Protein AF-A0A4Z1KUV9-F1 (afdb_monomer_lite)

pLDDT: mean 79.81, std 26.38, range [27.91, 98.88]

Secondary structure (DSSP, 8-state):
-EE--STTTS--GGG-HHHHHHHHHH-----B--PPPSSSGGGSTTHHHHHHHHHHHHHHHTT--GGG-EEEEEHHHHHHHHHHHHHHHHTT----SEEEEES----TT--SSS-STT-TTHHHHHHHSS--HHHHHHHHHHHHTT-GGGTTTTT-GGG--PPTT--STTPPEEEEEEETT-TTHHHHHHHHHHHHHTT--EEEEEETT--TTGGGTS---STTSHHHHHHHHHHTT-----------TTGGGT-----THHHHTTSS--GGGTHHHHHHHHHHHHHHHHHHHHHHHTTT-HHHHHHHHHHHHHHHHHHTT---

Structure (mmCIF, N/CA/C/O backbone):
data_AF-A0A4Z1KUV9-F1
#
_entry.id   AF-A0A4Z1KUV9-F1
#
loop_
_atom_site.group_PDB
_atom_site.id
_atom_site.type_symbol
_atom_site.label_atom_id
_atom_site.label_alt_id
_atom_site.label_comp_id
_atom_site.label_asym_id
_atom_site.label_entity_id
_atom_site.label_seq_id
_atom_site.pdbx_PDB_ins_code
_atom_site.Cartn_x
_atom_site.Cartn_y
_atom_site.Cartn_z
_atom_site.occupancy
_atom_site.B_iso_or_equiv
_atom_site.auth_seq_id
_atom_site.auth_comp_id
_atom_site.auth_asym_id
_atom_site.auth_atom_id
_atom_site.pdbx_PDB_model_num
ATOM 1 N N . MET A 1 1 ? -7.853 6.998 6.575 1.00 97.25 1 MET A N 1
ATOM 2 C CA . MET A 1 1 ? -6.397 7.291 6.598 1.00 97.25 1 MET A CA 1
ATOM 3 C C . MET A 1 1 ? -5.839 7.171 5.197 1.00 97.25 1 MET A C 1
ATOM 5 O O . MET A 1 1 ? -6.315 6.312 4.471 1.00 97.25 1 MET A O 1
ATOM 9 N N . TYR A 1 2 ? -4.847 7.980 4.829 1.00 98.62 2 TYR A N 1
ATOM 10 C CA . TYR A 1 2 ? -4.243 7.943 3.495 1.00 98.62 2 TYR A CA 1
ATOM 11 C C . TYR A 1 2 ? -2.707 7.918 3.540 1.00 98.62 2 TYR A C 1
ATOM 13 O O . TYR A 1 2 ? -2.099 8.729 4.244 1.00 98.62 2 TYR A O 1
ATOM 21 N N . PHE A 1 3 ? -2.101 7.011 2.771 1.00 98.69 3 PHE A N 1
ATOM 22 C CA . PHE A 1 3 ? -0.658 6.842 2.597 1.00 98.69 3 PHE A CA 1
ATOM 23 C C . PHE A 1 3 ? -0.272 7.121 1.145 1.00 98.69 3 PHE A C 1
ATOM 25 O O . PHE A 1 3 ? -0.607 6.346 0.259 1.00 98.69 3 PHE A O 1
ATOM 32 N N . VAL A 1 4 ? 0.451 8.218 0.929 1.00 98.44 4 VAL A N 1
ATOM 33 C CA . VAL A 1 4 ? 0.884 8.648 -0.407 1.00 98.44 4 VAL A CA 1
ATOM 34 C C . VAL A 1 4 ? 1.912 7.700 -1.034 1.00 98.44 4 VAL A C 1
ATOM 36 O O . VAL A 1 4 ? 2.774 7.165 -0.325 1.00 98.44 4 VAL A O 1
ATOM 39 N N . GLY A 1 5 ? 1.854 7.563 -2.357 1.00 97.75 5 GLY A N 1
ATOM 40 C CA . GLY A 1 5 ? 2.840 6.903 -3.201 1.00 97.75 5 GLY A CA 1
ATOM 41 C C . GLY A 1 5 ? 4.167 7.651 -3.326 1.00 97.75 5 GLY A C 1
ATOM 42 O O . GLY A 1 5 ? 4.513 8.517 -2.519 1.00 97.75 5 GLY A O 1
ATOM 43 N N . GLY A 1 6 ? 4.952 7.275 -4.341 1.00 96.12 6 GLY A N 1
ATOM 44 C CA . GLY A 1 6 ? 6.331 7.745 -4.529 1.00 96.12 6 GLY A CA 1
ATOM 45 C C . GLY A 1 6 ? 7.393 6.759 -4.032 1.00 96.12 6 GLY A C 1
ATOM 46 O O . GLY A 1 6 ? 8.390 7.172 -3.438 1.00 96.12 6 GLY A O 1
ATOM 47 N N . GLY A 1 7 ? 7.156 5.452 -4.211 1.00 95.75 7 GLY A N 1
ATOM 48 C CA . GLY A 1 7 ? 8.144 4.394 -3.951 1.00 95.75 7 GLY A CA 1
ATOM 49 C C . GLY A 1 7 ? 8.684 4.351 -2.518 1.00 95.75 7 GLY A C 1
ATOM 50 O O . GLY A 1 7 ? 9.818 3.944 -2.305 1.00 95.75 7 GLY A O 1
ATOM 51 N N . MET A 1 8 ? 7.921 4.846 -1.535 1.00 97.75 8 MET A N 1
ATOM 52 C CA . MET A 1 8 ? 8.338 5.021 -0.133 1.00 97.75 8 MET A CA 1
ATOM 53 C C . MET A 1 8 ? 9.508 6.007 0.087 1.00 97.75 8 MET A C 1
ATOM 55 O O . MET A 1 8 ? 9.853 6.288 1.238 1.00 97.75 8 MET A O 1
ATOM 59 N N . VAL A 1 9 ? 10.081 6.582 -0.975 1.00 97.31 9 VAL A N 1
ATOM 60 C CA . VAL A 1 9 ? 11.247 7.485 -0.948 1.00 97.31 9 VAL A CA 1
ATOM 61 C C . VAL A 1 9 ? 10.865 8.962 -1.067 1.00 97.31 9 VAL A C 1
ATOM 63 O O . VAL A 1 9 ? 11.612 9.826 -0.613 1.00 97.31 9 VAL A O 1
ATOM 66 N N . GLN A 1 10 ? 9.686 9.267 -1.611 1.00 96.31 10 GLN A N 1
ATOM 67 C CA . GLN A 1 10 ? 9.197 10.635 -1.800 1.00 96.31 10 GLN A CA 1
ATOM 68 C C . GLN A 1 10 ? 7.681 10.741 -1.573 1.00 96.31 10 GLN A C 1
ATOM 70 O O . GLN A 1 10 ? 7.054 9.802 -1.089 1.00 96.31 10 GLN A O 1
ATOM 75 N N . GLY A 1 11 ? 7.109 11.906 -1.889 1.00 95.75 11 GLY A N 1
ATOM 76 C CA . GLY A 1 11 ? 5.671 12.169 -1.816 1.00 95.75 11 GLY A CA 1
ATOM 77 C C . GLY A 1 11 ? 5.217 12.779 -0.489 1.00 95.75 11 GLY A C 1
ATOM 78 O O . GLY A 1 11 ? 5.820 12.577 0.568 1.00 95.75 11 GLY A O 1
ATOM 79 N N . HIS A 1 12 ? 4.123 13.536 -0.540 1.00 96.75 12 HIS A N 1
ATOM 80 C CA . HIS A 1 12 ? 3.458 14.098 0.631 1.00 96.75 12 HIS A CA 1
ATOM 81 C C . HIS A 1 12 ? 1.936 13.945 0.475 1.00 96.75 12 HIS A C 1
ATOM 83 O O . HIS A 1 12 ? 1.419 14.192 -0.611 1.00 96.75 12 HIS A O 1
ATOM 89 N N . PRO A 1 13 ? 1.170 13.580 1.521 1.00 95.31 13 PRO A N 1
ATOM 90 C CA . PRO A 1 13 ? -0.273 13.354 1.379 1.00 95.31 13 PRO A CA 1
ATOM 91 C C . PRO A 1 13 ? -1.040 14.571 0.840 1.00 95.31 13 PRO A C 1
ATOM 93 O O . PRO A 1 13 ? -2.026 14.405 0.136 1.00 95.31 13 PRO A O 1
ATOM 96 N N . LEU A 1 14 ? -0.567 15.790 1.124 1.00 94.38 14 LEU A N 1
ATOM 97 C CA . LEU A 1 14 ? -1.179 17.024 0.607 1.00 94.38 14 LEU A CA 1
ATOM 98 C C . LEU A 1 14 ? -0.918 17.285 -0.883 1.00 94.38 14 LEU A C 1
ATOM 100 O O . LEU A 1 14 ? -1.625 18.101 -1.466 1.00 94.38 14 LEU A O 1
ATOM 104 N N . THR A 1 15 ? 0.086 16.642 -1.488 1.00 92.81 15 THR A N 1
ATOM 105 C CA . THR A 1 15 ? 0.434 16.849 -2.904 1.00 92.81 15 THR A CA 1
ATOM 106 C C . THR A 1 15 ? -0.244 15.846 -3.834 1.00 92.81 15 THR A C 1
ATOM 108 O O . THR A 1 15 ? -0.156 16.006 -5.044 1.00 92.81 15 THR A O 1
ATOM 111 N N . SER A 1 16 ? -0.902 14.816 -3.296 1.00 93.81 16 SER A N 1
ATOM 112 C CA . SER A 1 16 ? -1.670 13.860 -4.097 1.00 93.81 16 SER A CA 1
ATOM 113 C C . SER A 1 16 ? -3.085 14.373 -4.343 1.00 93.81 16 SER A C 1
ATOM 115 O O . SER A 1 16 ? -3.742 14.839 -3.414 1.00 93.81 16 SER A O 1
ATOM 117 N N . ALA A 1 17 ? -3.574 14.249 -5.578 1.00 93.69 17 ALA A N 1
ATOM 118 C CA . ALA A 1 17 ? -4.938 14.625 -5.947 1.00 93.69 17 ALA A CA 1
ATOM 119 C C . ALA A 1 17 ? -5.997 13.617 -5.458 1.00 93.69 17 ALA A C 1
ATOM 121 O O . ALA A 1 17 ? -7.138 14.007 -5.211 1.00 93.69 17 ALA A O 1
ATOM 122 N N . ILE A 1 18 ? -5.623 12.344 -5.273 1.00 95.06 18 ILE A N 1
ATOM 123 C CA . ILE A 1 18 ? -6.529 11.257 -4.862 1.00 95.06 18 ILE A CA 1
ATOM 124 C C . ILE A 1 18 ? -7.333 11.616 -3.603 1.00 95.06 18 ILE A C 1
ATOM 126 O O . ILE A 1 18 ? -8.564 11.616 -3.680 1.00 95.06 18 ILE A O 1
ATOM 130 N N . PRO A 1 19 ? -6.712 11.961 -2.453 1.00 94.56 19 PRO A N 1
ATOM 131 C CA . PRO A 1 19 ? -7.472 12.260 -1.245 1.00 94.56 19 PRO A CA 1
ATOM 132 C C . PRO A 1 19 ? -8.418 13.451 -1.444 1.00 94.56 19 PRO A C 1
ATOM 134 O O . PRO A 1 19 ? -9.558 13.404 -0.994 1.00 94.56 19 PRO A O 1
ATOM 137 N N . TRP A 1 20 ? -7.998 14.490 -2.168 1.00 93.94 20 TRP A N 1
ATOM 138 C CA . TRP A 1 20 ? -8.847 15.654 -2.436 1.00 93.94 20 TRP A CA 1
ATOM 139 C C . TRP A 1 20 ? -10.092 15.314 -3.258 1.00 93.94 20 TRP A C 1
ATOM 141 O O . TRP A 1 20 ? -11.155 15.878 -3.010 1.00 93.94 20 TRP A O 1
ATOM 151 N N . ARG A 1 21 ? -9.996 14.373 -4.199 1.00 93.38 21 ARG A N 1
ATOM 152 C CA . ARG A 1 21 ? -11.163 13.911 -4.962 1.00 93.38 21 ARG A CA 1
ATOM 153 C C . ARG A 1 21 ? -12.069 13.008 -4.133 1.00 93.38 21 ARG A C 1
ATOM 155 O O . ARG A 1 21 ? -13.282 13.203 -4.128 1.00 93.38 21 ARG A O 1
ATOM 162 N N . VAL A 1 22 ? -11.486 12.079 -3.376 1.00 93.06 22 VAL A N 1
ATOM 163 C CA . VAL A 1 22 ? -12.247 11.164 -2.513 1.00 93.06 22 VAL A CA 1
ATOM 164 C C . VAL A 1 22 ? -13.033 11.934 -1.448 1.00 93.06 22 VAL A C 1
ATOM 166 O O . VAL A 1 22 ? -14.213 11.654 -1.247 1.00 93.06 22 VAL A O 1
ATOM 169 N N . ILE A 1 23 ? -12.440 12.940 -0.789 1.00 93.12 23 ILE A N 1
ATOM 170 C CA . ILE A 1 23 ? -13.152 13.725 0.239 1.00 93.12 23 ILE A CA 1
ATOM 171 C C . ILE A 1 23 ? -14.322 14.527 -0.345 1.00 93.12 23 ILE A C 1
ATOM 173 O O . ILE A 1 23 ? -15.350 14.647 0.314 1.00 93.12 23 ILE A O 1
ATOM 177 N N . GLN A 1 24 ? -14.209 15.027 -1.581 1.00 90.44 24 GLN A N 1
ATOM 178 C CA . GLN A 1 24 ? -15.294 15.756 -2.249 1.00 90.44 24 GLN A CA 1
ATOM 179 C C . GLN A 1 24 ? -16.505 14.869 -2.556 1.00 90.44 24 GLN A C 1
ATOM 181 O O . GLN A 1 24 ? -17.634 15.352 -2.505 1.00 90.44 24 GLN A O 1
ATOM 186 N N . LYS A 1 25 ? -16.284 13.587 -2.869 1.00 87.56 25 LYS A N 1
ATOM 187 C CA . LYS A 1 25 ? -17.365 12.635 -3.160 1.00 87.56 25 LYS A CA 1
ATOM 188 C C . LYS A 1 25 ? -17.958 12.015 -1.899 1.00 87.56 25 LYS A C 1
ATOM 190 O O . LYS A 1 25 ? -19.171 11.895 -1.777 1.00 87.56 25 LYS A O 1
ATOM 195 N N . THR A 1 26 ? -17.102 11.644 -0.950 1.00 88.19 26 THR A N 1
ATOM 196 C CA . THR A 1 26 ? -17.509 10.875 0.235 1.00 88.19 26 THR A CA 1
ATOM 197 C C . THR A 1 26 ? -17.930 11.743 1.419 1.00 88.19 26 THR A C 1
ATOM 199 O O . THR A 1 26 ? -18.642 11.263 2.295 1.00 88.19 26 THR A O 1
ATOM 202 N N . ASN A 1 27 ? -17.473 13.001 1.491 1.00 88.44 27 ASN A N 1
ATOM 203 C CA . ASN A 1 27 ? -17.519 13.842 2.696 1.00 88.44 27 ASN A CA 1
ATOM 204 C C . ASN A 1 27 ? -16.869 13.200 3.944 1.00 88.44 27 ASN A C 1
ATOM 206 O O . ASN A 1 27 ? -17.085 13.664 5.066 1.00 88.44 27 ASN A O 1
ATOM 210 N N . ILE A 1 28 ? -16.050 12.155 3.773 1.00 89.75 28 ILE A N 1
ATOM 211 C CA . ILE A 1 28 ? -15.331 11.496 4.866 1.00 89.75 28 ILE A CA 1
ATOM 212 C C . ILE A 1 28 ? -14.013 12.246 5.115 1.00 89.75 28 ILE A C 1
ATOM 214 O O . ILE A 1 28 ? -13.217 12.406 4.185 1.00 89.75 28 ILE A O 1
ATOM 218 N N . PRO A 1 29 ? -13.717 12.681 6.356 1.00 93.88 29 PRO A N 1
ATOM 219 C CA . PRO A 1 29 ? -12.449 13.331 6.669 1.00 93.88 29 PRO A CA 1
ATOM 220 C C . PRO A 1 29 ? -11.243 12.438 6.360 1.00 93.88 29 PRO A C 1
ATOM 222 O O . PRO A 1 29 ? -11.177 11.278 6.772 1.00 93.88 29 PRO A O 1
ATOM 225 N N . ILE A 1 30 ? -10.232 13.000 5.694 1.00 95.44 30 ILE A N 1
ATOM 226 C CA . ILE A 1 30 ? -9.008 12.267 5.363 1.00 95.44 30 ILE A CA 1
ATOM 227 C C . ILE A 1 30 ? -7.880 12.641 6.315 1.00 95.44 30 ILE A C 1
ATOM 229 O O . ILE A 1 30 ? -7.356 13.753 6.306 1.00 95.44 30 ILE A O 1
ATOM 233 N N . PHE A 1 31 ? -7.440 11.652 7.090 1.00 97.88 31 PHE A N 1
ATOM 234 C CA . PHE A 1 31 ? -6.188 11.718 7.834 1.00 97.88 31 PHE A CA 1
ATOM 235 C C . PHE A 1 31 ? -5.015 11.281 6.944 1.00 97.88 31 PHE A C 1
ATOM 237 O O . PHE A 1 31 ? -4.776 10.082 6.768 1.00 97.88 31 PHE A O 1
ATOM 244 N N . GLY A 1 32 ? -4.317 12.251 6.348 1.00 97.88 32 GLY A N 1
ATOM 245 C CA . GLY A 1 32 ? -3.128 12.019 5.525 1.00 97.88 32 GLY A CA 1
ATOM 246 C C . GLY A 1 32 ? -1.879 11.784 6.375 1.00 97.88 32 GLY A C 1
ATOM 247 O O . GLY A 1 32 ? -1.454 12.666 7.120 1.00 97.88 32 GLY A O 1
ATOM 248 N N . VAL A 1 33 ? -1.262 10.610 6.246 1.00 98.12 33 VAL A N 1
ATOM 249 C CA . VAL A 1 33 ? -0.100 10.216 7.051 1.00 98.12 33 VAL A CA 1
ATOM 250 C C . VAL A 1 33 ? 1.187 10.622 6.337 1.00 98.12 33 VAL A C 1
ATOM 252 O O . VAL A 1 33 ? 1.596 10.004 5.353 1.00 98.12 33 VAL A O 1
ATOM 255 N N . ASN A 1 34 ? 1.867 11.652 6.844 1.00 97.56 34 ASN A N 1
ATOM 256 C CA . ASN A 1 34 ? 3.200 12.019 6.366 1.00 97.56 34 ASN A CA 1
ATOM 257 C C . ASN A 1 34 ? 4.277 11.120 7.005 1.00 97.56 34 ASN A C 1
ATOM 259 O O . ASN A 1 34 ? 4.998 11.533 7.912 1.00 97.56 34 ASN A O 1
ATOM 263 N N . PHE A 1 35 ? 4.335 9.862 6.564 1.00 98.31 35 PHE A N 1
ATOM 264 C CA . PHE A 1 35 ? 5.292 8.866 7.057 1.00 98.31 35 PHE A CA 1
ATOM 265 C C . PHE A 1 35 ? 6.737 9.178 6.629 1.00 98.31 35 PHE A C 1
ATOM 267 O O . PHE A 1 35 ? 6.971 9.769 5.566 1.00 98.31 35 PHE A O 1
ATOM 274 N N . ARG A 1 36 ? 7.710 8.720 7.426 1.00 98.44 36 ARG A N 1
ATOM 275 C CA . ARG A 1 36 ? 9.152 8.831 7.158 1.00 98.44 36 ARG A CA 1
ATOM 276 C C . ARG A 1 36 ? 9.535 8.086 5.880 1.00 98.44 36 ARG A C 1
ATOM 278 O O . ARG A 1 36 ? 9.315 6.882 5.772 1.00 98.44 36 ARG A O 1
ATOM 285 N N . LYS A 1 37 ? 10.153 8.801 4.939 1.00 98.12 37 LYS A N 1
ATOM 286 C CA . LYS A 1 37 ? 10.623 8.240 3.666 1.00 98.12 37 LYS A CA 1
ATOM 287 C C . LYS A 1 37 ? 11.930 7.470 3.828 1.00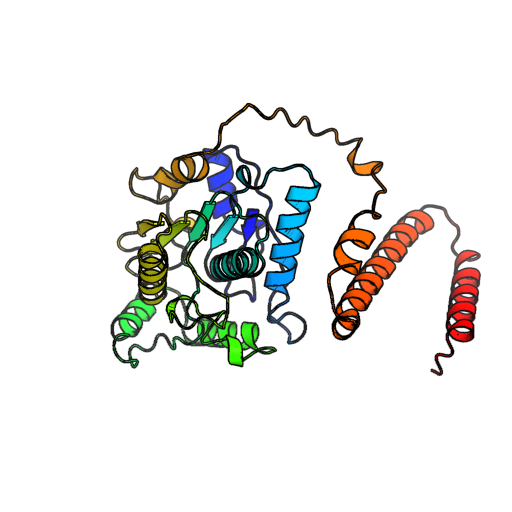 98.12 37 LYS A C 1
ATOM 289 O O . LYS A 1 37 ? 12.810 7.901 4.578 1.00 98.12 37 LYS A O 1
ATOM 294 N N . CYS A 1 38 ? 12.094 6.373 3.096 1.00 96.94 38 CYS A N 1
ATOM 295 C CA . CYS A 1 38 ? 13.256 5.484 3.186 1.00 96.94 38 CYS A CA 1
ATOM 296 C C . CYS A 1 38 ? 14.489 5.989 2.419 1.00 96.94 38 CYS A C 1
ATOM 298 O O . CYS A 1 38 ? 15.105 5.253 1.663 1.00 96.94 38 CYS A O 1
ATOM 300 N N . VAL A 1 39 ? 14.865 7.253 2.617 1.00 96.06 39 VAL A N 1
ATOM 301 C CA . VAL A 1 39 ? 16.034 7.881 1.966 1.00 96.06 39 VAL A CA 1
ATOM 302 C C . VAL A 1 39 ? 17.339 7.727 2.758 1.00 96.06 39 VAL A C 1
ATOM 304 O O . VAL A 1 39 ? 18.396 8.162 2.316 1.00 96.06 39 VAL A O 1
ATOM 307 N N . THR A 1 40 ? 17.277 7.131 3.952 1.00 95.62 40 THR A N 1
ATOM 308 C CA . THR A 1 40 ? 18.447 6.796 4.773 1.00 95.62 40 THR A CA 1
ATOM 309 C C . THR A 1 40 ? 18.244 5.441 5.434 1.00 95.62 40 THR A C 1
ATOM 311 O O . THR A 1 40 ? 17.109 5.070 5.736 1.00 95.62 40 THR A O 1
ATOM 314 N N . THR A 1 41 ? 19.332 4.782 5.826 1.00 93.00 41 THR A N 1
ATOM 315 C CA . THR A 1 41 ? 19.293 3.553 6.630 1.00 93.00 41 THR A CA 1
ATOM 316 C C . THR A 1 41 ? 18.441 3.718 7.901 1.00 93.00 41 THR A C 1
ATOM 318 O O . THR A 1 41 ? 17.700 2.825 8.290 1.00 93.00 41 THR A O 1
ATOM 321 N N . LYS A 1 42 ? 18.433 4.897 8.547 1.00 95.00 42 LYS A N 1
ATOM 322 C CA . LYS A 1 42 ? 17.611 5.149 9.757 1.00 95.00 42 LYS A CA 1
ATOM 323 C C . LYS A 1 42 ? 16.105 5.215 9.483 1.00 95.00 42 LYS A C 1
ATOM 325 O O . LYS A 1 42 ? 15.317 5.099 10.421 1.00 95.00 42 LYS A O 1
ATOM 330 N N . THR A 1 43 ? 15.717 5.470 8.238 1.00 97.31 43 THR A N 1
ATOM 331 C CA . THR A 1 43 ? 14.325 5.658 7.816 1.00 97.31 43 THR A CA 1
ATOM 332 C C . THR A 1 43 ? 13.850 4.597 6.824 1.00 97.31 43 THR A C 1
ATOM 334 O O . THR A 1 43 ? 12.698 4.645 6.399 1.00 97.31 43 THR A O 1
ATOM 337 N N . ALA A 1 44 ? 14.693 3.616 6.495 1.00 97.81 44 ALA A N 1
ATOM 338 C CA . ALA A 1 44 ? 14.286 2.370 5.858 1.00 97.81 44 ALA A CA 1
ATOM 339 C C . ALA A 1 44 ? 13.319 1.571 6.756 1.00 97.81 44 ALA A C 1
ATOM 341 O O . ALA A 1 44 ? 13.036 1.943 7.904 1.00 97.81 44 ALA A O 1
ATOM 342 N N . PHE A 1 45 ? 12.783 0.462 6.242 1.00 97.88 45 PHE A N 1
ATOM 343 C CA . PHE A 1 45 ? 11.912 -0.431 7.002 1.00 97.88 45 PHE A CA 1
ATOM 344 C C . PHE A 1 45 ? 12.544 -0.760 8.374 1.00 97.88 45 PHE A C 1
ATOM 346 O O . PHE A 1 45 ? 13.743 -1.051 8.443 1.00 97.88 45 PHE A O 1
ATOM 353 N N . PRO A 1 46 ? 11.791 -0.690 9.490 1.00 97.88 46 PRO A N 1
ATOM 354 C CA . PRO A 1 46 ? 10.331 -0.592 9.593 1.00 97.88 46 PRO A CA 1
ATOM 355 C C . PRO A 1 46 ? 9.773 0.827 9.824 1.00 97.88 46 PRO A C 1
ATOM 357 O O . PRO A 1 46 ? 8.653 0.947 10.313 1.00 97.88 46 PRO A O 1
ATOM 360 N N . ALA A 1 47 ? 10.503 1.909 9.523 1.00 98.56 47 ALA A N 1
ATOM 361 C CA . ALA A 1 47 ? 10.085 3.266 9.912 1.00 98.56 47 ALA A CA 1
ATOM 362 C C . ALA A 1 47 ? 8.676 3.653 9.413 1.00 98.56 47 ALA A C 1
ATOM 364 O O . ALA A 1 47 ? 7.847 4.096 10.205 1.00 98.56 47 ALA A O 1
ATOM 365 N N . ALA A 1 48 ? 8.376 3.416 8.133 1.00 98.25 48 ALA A N 1
ATOM 366 C CA . ALA A 1 48 ? 7.057 3.710 7.572 1.00 98.25 48 ALA A CA 1
ATOM 367 C C . ALA A 1 48 ? 5.933 2.862 8.203 1.00 98.25 48 ALA A C 1
ATOM 369 O O . ALA A 1 48 ? 4.852 3.381 8.464 1.00 98.25 48 ALA A O 1
ATOM 370 N N . LEU A 1 49 ? 6.197 1.584 8.513 1.00 98.62 49 LEU A N 1
ATOM 371 C CA . LEU A 1 49 ? 5.242 0.712 9.211 1.00 98.62 49 LEU A CA 1
ATOM 372 C C . LEU A 1 49 ? 4.974 1.204 10.642 1.00 98.62 49 LEU A C 1
ATOM 374 O O . LEU A 1 49 ? 3.832 1.213 11.089 1.00 98.62 49 LEU A O 1
ATOM 378 N N . GLN A 1 50 ? 6.011 1.649 11.356 1.00 98.69 50 GLN A N 1
ATOM 379 C CA . GLN A 1 50 ? 5.860 2.239 12.690 1.00 98.69 50 GLN A CA 1
ATOM 380 C C . GLN A 1 50 ? 4.999 3.503 12.658 1.00 98.69 50 GLN A C 1
ATOM 382 O O . GLN A 1 50 ? 4.149 3.688 13.530 1.00 98.69 50 GLN A O 1
ATOM 387 N N . ASP A 1 51 ? 5.204 4.362 11.659 1.00 98.81 51 ASP A N 1
ATOM 388 C CA . ASP A 1 51 ? 4.408 5.579 11.489 1.00 98.81 51 ASP A CA 1
ATOM 389 C C . ASP A 1 51 ? 2.954 5.235 11.143 1.00 98.81 51 ASP A C 1
ATOM 391 O O . ASP A 1 51 ? 2.037 5.845 11.686 1.00 98.81 51 ASP A O 1
ATOM 395 N N . ALA A 1 52 ? 2.739 4.214 10.308 1.00 98.81 52 ALA A N 1
ATOM 396 C CA . ALA A 1 52 ? 1.414 3.717 9.956 1.00 98.81 52 ALA A CA 1
ATOM 397 C C . ALA A 1 52 ? 0.650 3.168 11.172 1.00 98.81 52 ALA A C 1
ATOM 399 O O . ALA A 1 52 ? -0.506 3.533 11.390 1.00 98.81 52 ALA A O 1
ATOM 400 N N . LEU A 1 53 ? 1.314 2.360 12.005 1.00 98.50 53 LEU A N 1
ATOM 401 C CA . LEU A 1 53 ? 0.759 1.864 13.267 1.00 98.50 53 LEU A CA 1
ATOM 402 C C . LEU A 1 53 ? 0.427 3.012 14.220 1.00 98.50 53 LEU A C 1
ATOM 404 O O . LEU A 1 53 ? -0.681 3.077 14.743 1.00 98.50 53 LEU A O 1
ATOM 408 N N . SER A 1 54 ? 1.362 3.945 14.407 1.00 98.56 54 SER A N 1
ATOM 409 C CA . SER A 1 54 ? 1.169 5.100 15.294 1.00 98.56 54 SER A CA 1
ATOM 410 C C . SER A 1 54 ? -0.020 5.951 14.846 1.00 98.56 54 SER A C 1
ATOM 412 O O . SER A 1 54 ? -0.825 6.376 15.667 1.00 98.56 54 SER A O 1
ATOM 414 N N . ALA A 1 55 ? -0.159 6.161 13.537 1.00 98.56 55 ALA A N 1
ATOM 415 C CA . ALA A 1 55 ? -1.259 6.898 12.935 1.00 98.56 55 ALA A CA 1
ATOM 416 C C . ALA A 1 55 ? -2.617 6.200 13.127 1.00 98.56 55 ALA A C 1
ATOM 418 O O . ALA A 1 55 ? -3.606 6.868 13.423 1.00 98.56 55 ALA A O 1
ATOM 419 N N . PH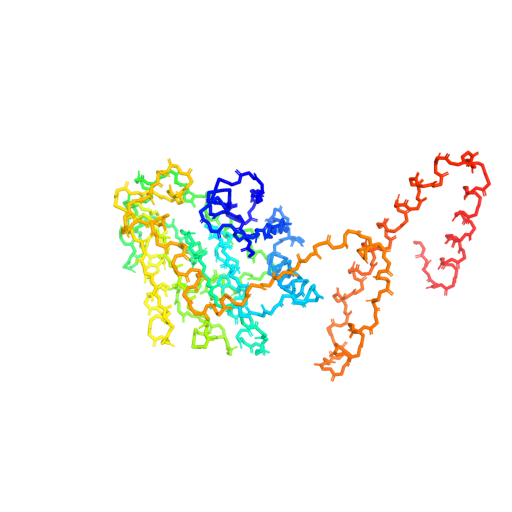E A 1 56 ? -2.669 4.873 12.989 1.00 98.44 56 PHE A N 1
ATOM 420 C CA . PHE A 1 56 ? -3.896 4.103 13.195 1.00 98.44 56 PHE A CA 1
ATOM 421 C C . PHE A 1 56 ? -4.336 4.139 14.661 1.00 98.44 56 PHE A C 1
ATOM 423 O O . PHE A 1 56 ? -5.474 4.497 14.957 1.00 98.44 56 PHE A O 1
ATOM 430 N N . TYR A 1 57 ? -3.412 3.880 15.587 1.00 97.56 57 TYR A N 1
ATOM 431 C CA . TYR A 1 57 ? -3.694 3.959 17.020 1.00 97.56 57 TYR A CA 1
ATOM 432 C C . TYR A 1 57 ? -4.064 5.368 17.479 1.00 97.56 57 TYR A C 1
ATOM 434 O O . TYR A 1 57 ? -4.951 5.505 18.314 1.00 97.56 57 TYR A O 1
ATOM 442 N N . PHE A 1 58 ? -3.464 6.410 16.902 1.00 98.00 58 PHE A N 1
ATOM 443 C CA . PHE A 1 58 ? -3.865 7.787 17.177 1.00 98.00 58 PHE A CA 1
ATOM 444 C C . PHE A 1 58 ? -5.350 8.030 16.860 1.00 98.00 58 PHE A C 1
ATOM 446 O O . PHE A 1 58 ? -6.040 8.679 17.642 1.00 98.00 58 PHE A O 1
ATOM 453 N N . LEU A 1 59 ? -5.879 7.483 15.758 1.00 97.44 59 LEU A N 1
ATOM 454 C CA . LEU A 1 59 ? -7.313 7.592 15.466 1.00 97.44 59 LEU A CA 1
ATOM 455 C C . LEU A 1 59 ? -8.171 6.822 16.478 1.00 97.44 59 LEU A C 1
ATOM 457 O O . LEU A 1 59 ? -9.199 7.339 16.912 1.00 97.44 59 LEU A O 1
ATOM 461 N N . LEU A 1 60 ? -7.737 5.634 16.904 1.00 96.25 60 LEU A N 1
ATOM 462 C CA . LEU A 1 60 ? -8.435 4.887 17.955 1.00 96.25 60 LEU A CA 1
ATOM 463 C C . LEU A 1 60 ? -8.461 5.670 19.281 1.00 96.25 60 LEU A C 1
ATOM 465 O O . LEU A 1 60 ? -9.505 5.773 19.919 1.00 96.25 60 LEU A O 1
ATOM 469 N N . GLU A 1 61 ? -7.340 6.285 19.668 1.00 96.00 61 GLU A N 1
ATOM 470 C CA . GLU A 1 61 ? -7.240 7.141 20.861 1.00 96.00 61 GLU A CA 1
ATOM 471 C C . GLU A 1 61 ? -8.101 8.406 20.754 1.00 96.00 61 GLU A C 1
ATOM 473 O O . GLU A 1 61 ? -8.648 8.870 21.754 1.00 96.00 61 GLU A O 1
ATOM 478 N N . MET A 1 62 ? -8.280 8.934 19.542 1.00 96.12 62 MET A N 1
ATOM 479 C CA . MET A 1 62 ? -9.198 10.041 19.265 1.00 96.12 62 MET A CA 1
ATOM 480 C C . MET A 1 62 ? -10.684 9.645 19.338 1.00 96.12 62 MET A C 1
ATOM 482 O O . MET A 1 62 ? -11.549 10.507 19.180 1.00 96.12 62 MET A O 1
ATOM 486 N N . GLY A 1 63 ? -10.993 8.370 19.589 1.00 94.88 63 GLY A N 1
ATOM 487 C CA . GLY A 1 63 ? -12.355 7.861 19.749 1.00 94.88 63 GLY A CA 1
ATOM 488 C C . GLY A 1 63 ? -12.999 7.353 18.459 1.00 94.88 63 GLY A C 1
ATOM 489 O O . GLY A 1 63 ? -14.180 6.999 18.475 1.00 94.88 63 GLY A O 1
ATOM 490 N N . TYR A 1 64 ? -12.260 7.286 17.347 1.00 94.94 64 TYR A N 1
ATOM 491 C CA . TYR A 1 64 ? -12.756 6.619 16.145 1.00 94.94 64 TYR A CA 1
ATOM 492 C C . TYR A 1 64 ? -12.771 5.105 16.378 1.00 94.94 64 TYR A C 1
ATOM 494 O O . TYR A 1 64 ? -11.774 4.519 16.793 1.00 94.94 64 TYR A O 1
ATOM 502 N N . ARG A 1 65 ? -13.903 4.456 16.097 1.00 95.00 65 ARG A N 1
ATOM 503 C CA . ARG A 1 65 ? -13.988 2.991 16.111 1.00 95.00 65 ARG A CA 1
ATOM 504 C C . ARG A 1 65 ? -13.254 2.413 14.901 1.00 95.00 65 ARG A C 1
ATOM 506 O O . ARG A 1 65 ? -13.253 3.041 13.845 1.00 95.00 65 ARG A O 1
ATOM 513 N N . GLN A 1 66 ? -12.670 1.223 15.035 1.00 94.25 66 GLN A N 1
ATOM 514 C CA . GLN A 1 66 ? -11.940 0.563 13.941 1.00 94.25 66 GLN A CA 1
ATOM 515 C C . GLN A 1 66 ? -12.829 0.345 12.699 1.00 94.25 66 GLN A C 1
ATOM 517 O O . GLN A 1 66 ? -12.371 0.549 11.576 1.00 94.25 66 GLN A O 1
ATOM 522 N N . GLU A 1 67 ? -14.120 0.059 12.908 1.00 94.31 67 GLU A N 1
ATOM 523 C CA . GLU A 1 67 ? -15.133 -0.163 11.865 1.00 94.31 67 GLU A CA 1
ATOM 524 C C . GLU A 1 67 ? -15.502 1.136 11.124 1.00 94.31 67 GLU A C 1
ATOM 526 O O . GLU A 1 67 ? -16.140 1.113 10.080 1.00 94.31 67 GLU A O 1
ATOM 531 N N . ASN A 1 68 ? -15.082 2.295 11.642 1.00 93.00 68 ASN A N 1
ATOM 532 C CA . ASN A 1 68 ? -15.262 3.594 10.992 1.00 93.00 68 ASN A CA 1
ATOM 533 C C . ASN A 1 68 ? -13.975 4.082 10.301 1.00 93.00 68 ASN A C 1
ATOM 535 O O . ASN A 1 68 ? -13.909 5.235 9.868 1.00 93.00 68 ASN A O 1
ATOM 539 N N . ILE A 1 69 ? -12.918 3.263 10.249 1.00 96.31 69 ILE A N 1
ATOM 540 C CA . ILE A 1 69 ? -11.632 3.641 9.661 1.00 96.31 69 ILE A CA 1
ATOM 541 C C . ILE A 1 69 ? -11.406 2.838 8.383 1.00 96.31 69 ILE A C 1
ATOM 543 O O . ILE A 1 69 ? -11.102 1.650 8.428 1.00 96.31 69 ILE A O 1
ATOM 547 N N . SER A 1 70 ? -11.443 3.527 7.244 1.00 97.06 70 SER A N 1
ATOM 548 C CA . SER A 1 70 ? -10.861 3.050 5.985 1.00 97.06 70 SER A CA 1
ATOM 549 C C . SER A 1 70 ? -9.380 3.413 5.907 1.00 97.06 70 SER A C 1
ATOM 551 O O . SER A 1 70 ? -8.988 4.536 6.262 1.00 97.06 70 SER A O 1
ATOM 553 N N . ILE A 1 71 ? -8.547 2.511 5.390 1.00 98.31 71 ILE A N 1
ATOM 554 C CA . ILE A 1 71 ? -7.140 2.805 5.093 1.00 98.31 71 ILE A CA 1
ATOM 555 C C . ILE A 1 71 ? -6.907 2.775 3.584 1.00 98.31 71 ILE A C 1
ATOM 557 O O . ILE A 1 71 ? -7.151 1.777 2.925 1.00 98.31 71 ILE A O 1
ATOM 561 N N . MET A 1 72 ? -6.398 3.869 3.034 1.00 98.44 72 MET A N 1
ATOM 562 C CA . MET A 1 72 ? -6.139 4.019 1.607 1.00 98.44 72 MET A CA 1
ATOM 563 C C . MET A 1 72 ? -4.661 4.298 1.356 1.00 98.44 72 MET A C 1
ATOM 565 O O . MET A 1 72 ? -4.011 4.974 2.156 1.00 98.44 72 MET A O 1
ATOM 569 N N . GLY A 1 73 ? -4.138 3.840 0.228 1.00 98.62 73 GLY A N 1
ATOM 570 C CA . GLY A 1 73 ? -2.849 4.289 -0.275 1.00 98.62 73 GLY A CA 1
ATOM 571 C C . GLY A 1 73 ? -2.700 4.040 -1.766 1.00 98.62 73 GLY A C 1
ATOM 572 O O . GLY A 1 73 ? -3.452 3.253 -2.338 1.00 98.62 73 GLY A O 1
ATOM 573 N N . ASP A 1 74 ? -1.721 4.708 -2.360 1.00 98.62 74 ASP A N 1
ATOM 574 C CA . ASP A 1 74 ? -1.305 4.566 -3.757 1.00 98.62 74 ASP A CA 1
ATOM 575 C C . ASP A 1 74 ? 0.146 4.084 -3.848 1.00 98.62 74 ASP A C 1
ATOM 577 O O . ASP A 1 74 ? 0.965 4.397 -2.976 1.00 98.62 74 ASP A O 1
ATOM 581 N N . SER A 1 75 ? 0.472 3.292 -4.868 1.00 98.31 75 SER A N 1
ATOM 582 C CA . SER A 1 75 ? 1.833 2.846 -5.171 1.00 98.31 75 SER A CA 1
ATOM 583 C C . SER A 1 75 ? 2.556 2.256 -3.949 1.00 98.31 75 SER A C 1
ATOM 585 O O . SER A 1 75 ? 2.088 1.311 -3.302 1.00 98.31 75 SER A O 1
ATOM 587 N N . GLY A 1 76 ? 3.705 2.822 -3.583 1.00 98.31 76 GLY A N 1
ATOM 588 C CA . GLY A 1 76 ? 4.446 2.461 -2.378 1.00 98.31 76 GLY A CA 1
ATOM 589 C C . GLY A 1 76 ? 3.684 2.680 -1.064 1.00 98.31 76 GLY A C 1
ATOM 590 O O . GLY A 1 76 ? 3.851 1.922 -0.107 1.00 98.31 76 GLY A O 1
ATOM 591 N N . GLY A 1 77 ? 2.807 3.684 -1.015 1.00 98.75 77 GLY A N 1
ATOM 592 C CA . GLY A 1 77 ? 1.902 3.928 0.105 1.00 98.75 77 GLY A CA 1
ATOM 593 C C . GLY A 1 77 ? 0.917 2.779 0.299 1.00 98.75 77 GLY A C 1
ATOM 594 O O . GLY A 1 77 ? 0.730 2.311 1.421 1.00 98.75 77 GLY A O 1
ATOM 595 N N . ALA A 1 78 ? 0.368 2.241 -0.790 1.00 98.81 78 ALA A N 1
ATOM 596 C CA . ALA A 1 78 ? -0.482 1.055 -0.740 1.00 98.81 78 ALA A CA 1
ATOM 597 C C . ALA A 1 78 ? 0.297 -0.205 -0.308 1.00 98.81 78 ALA A C 1
ATOM 599 O O . ALA A 1 78 ? -0.224 -1.016 0.456 1.00 98.81 78 ALA A O 1
ATOM 600 N N . GLY A 1 79 ? 1.570 -0.343 -0.700 1.00 98.69 79 GLY A N 1
ATOM 601 C CA . GLY A 1 79 ? 2.458 -1.398 -0.185 1.00 98.69 79 GLY A CA 1
ATOM 602 C C . GLY A 1 79 ? 2.649 -1.334 1.342 1.00 98.69 79 GLY A C 1
ATOM 603 O O . GLY A 1 79 ? 2.615 -2.360 2.034 1.00 98.69 79 GLY A O 1
ATOM 604 N N . ILE A 1 80 ? 2.758 -0.120 1.900 1.00 98.81 80 ILE A N 1
ATOM 605 C CA . ILE A 1 80 ? 2.766 0.105 3.357 1.00 98.81 80 ILE A CA 1
ATOM 606 C C . ILE A 1 80 ? 1.431 -0.324 3.979 1.00 98.81 80 ILE A C 1
ATOM 608 O O . ILE A 1 80 ? 1.448 -0.979 5.022 1.00 98.81 80 ILE A O 1
ATOM 612 N N . VAL A 1 81 ? 0.293 -0.011 3.346 1.00 98.88 81 VAL A N 1
ATOM 613 C CA . VAL A 1 81 ? -1.034 -0.443 3.822 1.00 98.88 81 VAL A CA 1
ATOM 614 C C . VAL A 1 81 ? -1.118 -1.965 3.891 1.00 98.88 81 VAL A C 1
ATOM 616 O O . VAL A 1 81 ? -1.476 -2.493 4.939 1.00 98.88 81 VAL A O 1
ATOM 619 N N . VAL A 1 82 ? -0.718 -2.690 2.842 1.00 98.88 82 VAL A N 1
ATOM 620 C CA . VAL A 1 82 ? -0.733 -4.166 2.857 1.00 98.88 82 VAL A CA 1
ATOM 621 C C . VAL A 1 82 ? 0.121 -4.715 4.004 1.00 98.88 82 VAL A C 1
ATOM 623 O O . VAL A 1 82 ? -0.319 -5.591 4.750 1.00 98.88 82 VAL A O 1
ATOM 626 N N . THR A 1 83 ? 1.319 -4.160 4.201 1.00 98.56 83 THR A N 1
ATOM 627 C CA . THR A 1 83 ? 2.213 -4.574 5.293 1.00 98.56 83 THR A CA 1
ATOM 628 C C . THR A 1 83 ? 1.614 -4.268 6.672 1.00 98.56 83 THR A C 1
ATOM 630 O O . THR A 1 83 ? 1.742 -5.078 7.592 1.00 98.56 83 THR A O 1
ATOM 633 N N . LEU A 1 84 ? 0.927 -3.130 6.824 1.00 98.88 84 LEU A N 1
ATOM 634 C CA . LEU A 1 84 ? 0.199 -2.775 8.042 1.00 98.88 84 LEU A CA 1
ATOM 635 C C . LEU A 1 84 ? -0.911 -3.790 8.336 1.00 98.88 84 LEU A C 1
ATOM 637 O O . LEU A 1 84 ? -0.966 -4.294 9.453 1.00 98.88 84 LEU A O 1
ATOM 641 N N . LEU A 1 85 ? -1.753 -4.128 7.357 1.00 98.88 85 LEU A N 1
ATOM 642 C CA . LEU A 1 85 ? -2.845 -5.094 7.534 1.00 98.88 85 LEU A CA 1
ATOM 643 C C . LEU A 1 85 ? -2.315 -6.472 7.955 1.00 98.88 85 LEU A C 1
ATOM 645 O O . LEU A 1 85 ? -2.807 -7.067 8.915 1.00 98.88 85 LEU A O 1
ATOM 649 N N . LEU A 1 86 ? -1.253 -6.947 7.296 1.00 98.81 86 LEU A N 1
ATOM 650 C CA . LEU A 1 86 ? -0.569 -8.193 7.652 1.00 98.81 86 LEU A CA 1
ATOM 651 C C . LEU A 1 86 ? -0.024 -8.159 9.089 1.00 98.81 86 LEU A C 1
ATOM 653 O O . LEU A 1 86 ? -0.139 -9.146 9.819 1.00 98.81 86 LEU A O 1
ATOM 657 N N . TYR A 1 87 ? 0.539 -7.026 9.515 1.00 98.69 87 TYR A N 1
ATOM 658 C CA . TYR A 1 87 ? 1.022 -6.831 10.880 1.00 98.69 87 TYR A CA 1
ATOM 659 C C . TYR A 1 87 ? -0.120 -6.817 11.905 1.00 98.69 87 TYR A C 1
ATOM 661 O O . TYR A 1 87 ? -0.041 -7.522 12.912 1.00 98.69 87 TYR A O 1
ATOM 669 N N . LEU A 1 88 ? -1.199 -6.071 11.649 1.00 98.62 88 LEU A N 1
ATOM 670 C CA . LEU A 1 88 ? -2.373 -6.035 12.527 1.00 98.62 88 LEU A CA 1
ATOM 671 C C . LEU A 1 88 ? -2.957 -7.442 12.708 1.00 98.62 88 LEU A C 1
ATOM 673 O O . LEU A 1 88 ? -3.185 -7.868 13.840 1.00 98.62 88 LEU A O 1
ATOM 677 N N . ASN A 1 89 ? -3.080 -8.207 11.619 1.00 98.44 89 ASN A N 1
ATOM 678 C CA . ASN A 1 89 ? -3.556 -9.589 11.654 1.00 98.44 89 ASN A CA 1
ATOM 679 C C . ASN A 1 89 ? -2.642 -10.503 12.482 1.00 98.44 89 ASN A C 1
ATOM 681 O O . ASN A 1 89 ? -3.096 -11.202 13.390 1.00 98.44 89 ASN A O 1
ATOM 685 N N . ARG A 1 90 ? -1.326 -10.461 12.220 1.00 98.06 90 ARG A N 1
ATOM 686 C CA . ARG A 1 90 ? -0.327 -11.287 12.919 1.00 98.06 90 ARG A CA 1
ATOM 687 C C . ARG A 1 90 ? -0.410 -11.144 14.436 1.00 98.06 90 ARG A C 1
ATOM 689 O O . ARG A 1 90 ? -0.223 -12.132 15.155 1.00 98.06 90 ARG A O 1
ATOM 696 N N . TYR A 1 91 ? -0.624 -9.920 14.907 1.00 97.62 91 TYR A N 1
ATOM 697 C CA . TYR A 1 91 ? -0.637 -9.573 16.326 1.00 97.62 91 TYR A CA 1
ATOM 698 C C . TYR A 1 91 ? -2.048 -9.433 16.907 1.00 97.62 91 TYR A C 1
ATOM 700 O O . TYR A 1 91 ? -2.180 -9.092 18.079 1.00 97.62 91 TYR A O 1
ATOM 708 N N . ARG A 1 92 ? -3.089 -9.764 16.126 1.00 96.31 92 ARG A N 1
ATOM 709 C CA . ARG A 1 92 ? -4.505 -9.687 16.524 1.00 96.31 92 ARG A CA 1
ATOM 710 C C . ARG A 1 92 ? -4.892 -8.306 17.056 1.00 96.31 92 ARG A C 1
ATOM 712 O O . ARG A 1 92 ? -5.636 -8.186 18.028 1.00 96.31 92 ARG A O 1
ATOM 719 N N . PHE A 1 93 ? -4.345 -7.270 16.433 1.00 96.69 93 PHE A N 1
ATOM 720 C CA . PHE A 1 93 ? -4.737 -5.897 16.699 1.00 96.69 93 PHE A CA 1
ATOM 721 C C . PHE A 1 93 ? -6.043 -5.552 15.977 1.00 96.69 93 PHE A C 1
ATOM 723 O O . PHE A 1 93 ? -6.415 -6.256 15.034 1.00 96.69 93 PHE A O 1
ATOM 730 N N . PRO A 1 94 ? -6.723 -4.473 16.411 1.00 96.75 94 PRO A N 1
ATOM 731 C CA . PRO A 1 94 ? -7.867 -3.917 15.704 1.00 96.75 94 PRO A CA 1
ATOM 732 C C . PRO A 1 94 ? -7.623 -3.821 14.193 1.00 96.75 94 PRO A C 1
ATOM 734 O O . PRO A 1 94 ? -6.564 -3.354 13.769 1.00 96.75 94 PRO A O 1
ATOM 737 N N . MET A 1 95 ? -8.585 -4.274 13.393 1.00 97.62 95 MET A N 1
ATOM 738 C CA . MET A 1 95 ? -8.516 -4.252 11.932 1.00 97.62 95 MET A CA 1
ATOM 739 C C . MET A 1 95 ? -9.410 -3.113 11.421 1.00 97.62 95 MET A C 1
ATOM 741 O O . MET A 1 95 ? -10.544 -3.006 11.888 1.00 97.62 95 MET A O 1
ATOM 745 N N . PRO A 1 96 ? -8.941 -2.252 10.498 1.00 97.31 96 PRO A N 1
ATOM 746 C CA . PRO A 1 96 ? -9.809 -1.275 9.844 1.00 97.31 96 PRO A CA 1
ATOM 747 C C . PRO A 1 96 ? -10.944 -1.964 9.082 1.00 97.31 96 PRO A C 1
ATOM 749 O O . PRO A 1 96 ? -10.809 -3.113 8.663 1.00 97.31 96 PRO A O 1
ATOM 752 N N . GLU A 1 97 ? -12.021 -1.232 8.826 1.00 96.06 97 GLU A N 1
ATOM 753 C CA . GLU A 1 97 ? -13.195 -1.743 8.109 1.00 96.06 97 GLU A CA 1
ATOM 754 C C . GLU A 1 97 ? -12.867 -2.225 6.692 1.00 96.06 97 GLU A C 1
ATOM 756 O O . GLU A 1 97 ? -13.301 -3.287 6.240 1.00 96.06 97 GLU A O 1
ATOM 761 N N . ASN A 1 98 ? -12.079 -1.429 5.973 1.00 97.50 98 ASN A N 1
ATOM 762 C CA . ASN A 1 98 ? -11.689 -1.720 4.604 1.00 97.50 98 ASN A CA 1
ATOM 763 C C . ASN A 1 98 ? -10.360 -1.063 4.233 1.00 97.50 98 ASN A C 1
ATOM 765 O O . ASN A 1 98 ? -9.888 -0.126 4.892 1.00 97.50 98 ASN A O 1
ATOM 769 N N . ALA A 1 99 ? -9.776 -1.567 3.149 1.00 98.50 99 ALA A N 1
ATOM 770 C CA . ALA A 1 99 ? -8.599 -0.990 2.533 1.00 98.50 99 ALA A CA 1
ATOM 771 C C . ALA A 1 99 ? -8.814 -0.674 1.049 1.00 98.50 99 ALA A C 1
ATOM 773 O O . ALA A 1 99 ? -9.386 -1.473 0.313 1.00 98.50 99 ALA A O 1
ATOM 774 N N . VAL A 1 100 ? -8.316 0.478 0.603 1.00 98.62 100 VAL A N 1
ATOM 775 C CA . VAL A 1 100 ? -8.299 0.878 -0.811 1.00 98.62 100 VAL A CA 1
ATOM 776 C C . VAL A 1 100 ? -6.846 0.966 -1.266 1.00 98.62 100 VAL A C 1
ATOM 778 O O . VAL A 1 100 ? -6.079 1.802 -0.787 1.00 98.62 100 VAL A O 1
ATOM 781 N N . LEU A 1 101 ? -6.460 0.055 -2.152 1.00 98.88 101 LEU A N 1
ATOM 782 C CA . LEU A 1 101 ? -5.096 -0.156 -2.617 1.00 98.88 101 LEU A CA 1
ATOM 783 C C . LEU A 1 101 ? -5.010 0.245 -4.087 1.00 98.88 101 LEU A C 1
ATOM 785 O O . LEU A 1 101 ? -5.431 -0.508 -4.963 1.00 98.88 101 LEU A O 1
ATOM 789 N N . ILE A 1 102 ? -4.477 1.432 -4.346 1.00 98.81 102 ILE A N 1
ATOM 790 C CA . ILE A 1 102 ? -4.307 1.964 -5.697 1.00 98.81 102 ILE A CA 1
ATOM 791 C C . ILE A 1 102 ? -2.893 1.615 -6.157 1.00 98.81 102 ILE A C 1
ATOM 793 O O . ILE A 1 102 ? -1.925 1.909 -5.460 1.00 98.81 102 ILE A O 1
ATOM 797 N N . SER A 1 103 ? -2.780 0.920 -7.282 1.00 98.62 103 SER A N 1
ATOM 798 C CA . SER A 1 103 ? -1.521 0.577 -7.947 1.00 98.62 103 SER A CA 1
ATOM 799 C C . SER A 1 103 ? -0.460 -0.044 -7.019 1.00 98.62 103 SER A C 1
ATOM 801 O O . SER A 1 103 ? 0.687 0.408 -7.012 1.00 98.62 103 SER A O 1
ATOM 803 N N . PRO A 1 104 ? -0.786 -0.995 -6.118 1.00 98.75 104 PRO A N 1
ATOM 804 C CA . PRO A 1 104 ? 0.086 -1.247 -4.980 1.00 98.75 104 PRO A CA 1
ATOM 805 C C . PRO A 1 104 ? 1.444 -1.841 -5.372 1.00 98.75 104 PRO A C 1
ATOM 807 O O . PRO A 1 104 ? 1.516 -2.868 -6.044 1.00 98.75 104 PRO A O 1
ATOM 810 N N . PHE A 1 105 ? 2.535 -1.250 -4.870 1.00 98.25 105 PHE A N 1
ATOM 811 C CA . PHE A 1 105 ? 3.885 -1.785 -5.070 1.00 98.25 105 PHE A CA 1
ATOM 812 C C . PHE A 1 105 ? 4.147 -2.942 -4.092 1.00 98.25 105 PHE A C 1
ATOM 814 O O . PHE A 1 105 ? 4.484 -2.732 -2.925 1.00 98.25 105 PHE A O 1
ATOM 821 N N . VAL A 1 106 ? 3.921 -4.175 -4.559 1.00 98.19 106 VAL A N 1
ATOM 822 C CA . VAL A 1 106 ? 3.823 -5.387 -3.711 1.00 98.19 106 VAL A CA 1
ATOM 823 C C . VAL A 1 106 ? 4.757 -6.528 -4.120 1.00 98.19 106 VAL A C 1
ATOM 825 O O . VAL A 1 106 ? 4.659 -7.632 -3.579 1.00 98.19 106 VAL A O 1
ATOM 828 N N . ASP A 1 107 ? 5.669 -6.267 -5.055 1.00 96.94 107 ASP A N 1
ATOM 829 C CA . ASP A 1 107 ? 6.796 -7.138 -5.388 1.00 96.94 107 ASP A CA 1
ATOM 830 C C . ASP A 1 107 ? 8.074 -6.305 -5.530 1.00 96.94 107 ASP A C 1
ATOM 832 O O . ASP A 1 107 ? 8.450 -5.868 -6.612 1.00 96.94 107 ASP A O 1
ATOM 836 N N . LEU A 1 108 ? 8.766 -6.087 -4.414 1.00 97.06 108 LEU A N 1
ATOM 837 C CA . LEU A 1 108 ? 10.034 -5.360 -4.376 1.00 97.06 108 LEU A CA 1
ATOM 838 C C . LEU A 1 108 ? 11.186 -6.170 -4.983 1.00 97.06 108 LEU A C 1
ATOM 840 O O . LEU A 1 108 ? 12.306 -5.662 -5.045 1.00 97.06 108 LEU A O 1
ATOM 844 N N . THR A 1 109 ? 10.970 -7.435 -5.356 1.00 94.62 109 THR A N 1
ATOM 845 C CA . THR A 1 109 ? 11.988 -8.285 -5.993 1.00 94.62 109 THR A CA 1
ATOM 846 C C . THR A 1 109 ? 11.901 -8.314 -7.508 1.00 94.62 109 THR A C 1
ATOM 848 O O . THR A 1 109 ? 12.880 -8.732 -8.130 1.00 94.62 109 THR A O 1
ATOM 851 N N . SER A 1 110 ? 10.781 -7.861 -8.080 1.00 91.75 110 SER A N 1
ATOM 852 C CA . SER A 1 110 ? 10.635 -7.768 -9.528 1.00 91.75 110 SER A CA 1
ATOM 853 C C . SER A 1 110 ? 11.711 -6.853 -10.118 1.00 91.75 110 SER A C 1
ATOM 855 O O . SER A 1 110 ? 12.141 -5.860 -9.518 1.00 91.75 110 SER A O 1
ATOM 857 N N . ARG A 1 111 ? 12.195 -7.267 -11.289 1.00 88.94 111 ARG A N 1
ATOM 858 C CA . ARG A 1 111 ? 13.154 -6.521 -12.106 1.00 88.94 111 ARG A CA 1
ATOM 859 C C . ARG A 1 111 ? 12.466 -5.727 -13.206 1.00 88.94 111 ARG A C 1
ATOM 861 O O . ARG A 1 111 ? 13.116 -4.864 -13.783 1.00 88.94 111 ARG A O 1
ATOM 868 N N . PHE A 1 112 ? 11.195 -6.028 -13.480 1.00 89.94 112 PHE A N 1
ATOM 869 C CA . PHE A 1 112 ? 10.406 -5.424 -14.547 1.00 89.94 112 PHE A CA 1
ATOM 870 C C . PHE A 1 112 ? 11.057 -5.551 -15.936 1.00 89.94 112 PHE A C 1
ATOM 872 O O . PHE A 1 112 ? 10.824 -4.728 -16.807 1.00 89.94 112 PHE A O 1
ATOM 879 N N . ASP A 1 113 ? 11.901 -6.571 -16.144 1.00 88.50 113 ASP A N 1
ATOM 880 C CA . ASP A 1 113 ? 12.683 -6.759 -17.375 1.00 88.50 113 ASP A CA 1
ATOM 881 C C . ASP A 1 113 ? 12.123 -7.856 -18.294 1.00 88.50 113 ASP A C 1
ATOM 883 O O . ASP A 1 113 ? 12.700 -8.136 -19.346 1.00 88.50 113 ASP A O 1
ATOM 887 N N . GLY A 1 114 ? 11.026 -8.505 -17.893 1.00 87.38 114 GLY A N 1
ATOM 888 C CA . GLY A 1 114 ? 10.390 -9.579 -18.655 1.00 87.38 114 GLY A CA 1
ATOM 889 C C . GLY A 1 114 ? 11.181 -10.890 -18.714 1.00 87.38 114 GLY A C 1
ATOM 890 O O . GLY A 1 114 ? 10.810 -11.787 -19.467 1.00 87.38 114 GLY A O 1
ATOM 891 N N . LYS A 1 115 ? 12.289 -11.023 -17.968 1.00 87.94 115 LYS A N 1
ATOM 892 C CA . LYS A 1 115 ? 13.193 -12.190 -18.065 1.00 87.94 115 LYS A CA 1
ATOM 893 C C . LYS A 1 115 ? 12.916 -13.271 -17.025 1.00 87.94 115 LYS A C 1
ATOM 895 O O . LYS A 1 115 ? 13.548 -14.329 -17.061 1.00 87.94 115 LYS A O 1
ATOM 900 N N . GLY A 1 116 ? 12.023 -13.011 -16.074 1.00 83.62 116 GLY A N 1
ATOM 901 C CA . GLY A 1 116 ? 11.568 -14.001 -15.106 1.00 83.62 116 GLY A CA 1
ATOM 902 C C . GLY A 1 116 ? 10.596 -15.006 -15.726 1.00 83.62 116 GLY A C 1
ATOM 903 O O . GLY A 1 116 ? 9.835 -14.682 -16.633 1.00 83.62 116 GLY A O 1
ATOM 904 N N . VAL A 1 117 ? 10.604 -16.240 -15.216 1.00 82.31 117 VAL A N 1
ATOM 905 C CA . VAL A 1 117 ? 9.646 -17.276 -15.635 1.00 82.31 117 VAL A CA 1
ATOM 906 C C . VAL A 1 117 ? 8.233 -16.852 -15.227 1.00 82.31 117 VAL A C 1
ATOM 908 O O . VAL A 1 117 ? 7.966 -16.708 -14.030 1.00 82.31 117 VAL A O 1
ATOM 911 N N . GLY A 1 118 ? 7.327 -16.694 -16.198 1.00 83.31 118 GLY A N 1
ATOM 912 C CA . GLY A 1 118 ? 5.966 -16.213 -15.945 1.00 83.31 118 GLY A CA 1
ATOM 913 C C . GLY A 1 118 ? 5.887 -14.711 -15.653 1.00 83.31 118 GLY A C 1
ATOM 914 O O . GLY A 1 118 ? 4.926 -14.269 -15.018 1.00 83.31 118 GLY A O 1
ATOM 915 N N . GLU A 1 119 ? 6.923 -13.952 -16.020 1.00 88.38 119 GLU A N 1
ATOM 916 C CA . GLU A 1 119 ? 7.027 -12.495 -15.864 1.00 88.38 119 GLU A CA 1
ATOM 917 C C . GLU A 1 119 ? 7.197 -11.796 -17.225 1.00 88.38 119 GLU A C 1
ATOM 919 O O . GLU A 1 119 ? 7.490 -10.609 -17.274 1.00 88.38 119 GLU A O 1
ATOM 924 N N . GLU A 1 120 ? 6.967 -12.505 -18.336 1.00 90.88 120 GLU A N 1
ATOM 925 C CA . GLU A 1 120 ? 7.242 -12.047 -19.705 1.00 90.88 120 GLU A CA 1
ATOM 926 C C . GLU A 1 120 ? 6.496 -10.747 -20.057 1.00 90.88 120 GLU A C 1
ATOM 928 O O . GLU A 1 120 ? 7.031 -9.879 -20.746 1.00 90.88 120 GLU A O 1
ATOM 933 N N . GLU A 1 121 ? 5.276 -10.583 -19.538 1.00 89.44 121 GLU A N 1
ATOM 934 C CA . GLU A 1 121 ? 4.444 -9.389 -19.733 1.00 89.44 121 GLU A CA 1
ATOM 935 C C . GLU A 1 121 ? 5.040 -8.137 -19.063 1.00 89.44 121 GLU A C 1
ATOM 937 O O . GLU A 1 121 ? 4.832 -7.032 -19.559 1.00 89.44 121 GLU A O 1
ATOM 942 N N . GLU A 1 122 ? 5.828 -8.279 -17.984 1.00 88.31 122 GLU A N 1
ATOM 943 C CA . GLU A 1 122 ? 6.402 -7.131 -17.259 1.00 88.31 122 GLU A CA 1
ATOM 944 C C . GLU A 1 122 ? 7.299 -6.278 -18.162 1.00 88.31 122 GLU A C 1
ATOM 946 O O . GLU A 1 122 ? 7.260 -5.053 -18.079 1.00 88.31 122 GLU A O 1
ATOM 951 N N . GLY A 1 123 ? 8.051 -6.917 -19.065 1.00 87.56 123 GLY A N 1
ATOM 952 C CA . GLY A 1 123 ? 8.917 -6.217 -20.015 1.00 87.56 123 GLY A CA 1
ATOM 953 C C . GLY A 1 123 ? 8.148 -5.431 -21.081 1.00 87.56 123 GLY A C 1
ATOM 954 O O . GLY A 1 123 ? 8.691 -4.497 -21.650 1.00 87.56 123 GLY A O 1
ATOM 955 N N . THR A 1 124 ? 6.885 -5.776 -21.352 1.00 90.94 124 THR A N 1
ATOM 956 C CA . THR A 1 124 ? 6.020 -4.959 -22.222 1.00 90.94 124 THR A CA 1
ATOM 957 C C . THR A 1 124 ? 5.366 -3.834 -21.427 1.00 90.94 124 THR A C 1
ATOM 959 O O . THR A 1 124 ? 5.316 -2.702 -21.893 1.00 90.94 124 THR A O 1
ATOM 962 N N . LEU A 1 125 ? 4.891 -4.127 -20.213 1.00 93.62 125 LEU A N 1
ATOM 963 C CA . LEU A 1 125 ? 4.205 -3.149 -19.368 1.00 93.62 125 LEU A CA 1
ATOM 964 C C . LEU A 1 125 ? 5.130 -2.006 -18.930 1.00 93.62 125 LEU A C 1
ATOM 966 O O . LEU A 1 125 ? 4.691 -0.864 -18.912 1.00 93.62 125 LEU A O 1
ATOM 970 N N . ILE A 1 126 ? 6.411 -2.275 -18.647 1.00 93.25 126 ILE A N 1
ATOM 971 C CA . ILE A 1 126 ? 7.380 -1.216 -18.311 1.00 93.25 126 ILE A CA 1
ATOM 972 C C . ILE A 1 126 ? 7.570 -0.200 -19.452 1.00 93.25 126 ILE A C 1
ATOM 974 O O . ILE A 1 126 ? 7.829 0.963 -19.178 1.00 93.25 126 ILE A O 1
ATOM 978 N N . GLU A 1 127 ? 7.416 -0.615 -20.714 1.00 92.06 127 GLU A N 1
ATOM 979 C CA . GLU A 1 127 ? 7.550 0.265 -21.887 1.00 92.06 127 GLU A CA 1
ATOM 980 C C . GLU A 1 127 ? 6.280 1.090 -22.157 1.00 92.06 127 GLU A C 1
ATOM 982 O O . GLU A 1 127 ? 6.340 2.134 -22.807 1.00 92.06 127 GLU A O 1
ATOM 987 N N . LEU A 1 128 ? 5.120 0.612 -21.692 1.00 94.00 128 LEU A N 1
ATOM 988 C CA . LEU A 1 128 ? 3.841 1.323 -21.800 1.00 94.00 128 LEU A CA 1
ATOM 989 C C . LEU A 1 128 ? 3.633 2.317 -20.652 1.00 94.00 128 LEU A C 1
ATOM 991 O O . LEU A 1 128 ? 2.959 3.334 -20.824 1.00 94.00 128 LEU A O 1
ATOM 995 N N . ASP A 1 129 ? 4.204 2.019 -19.490 1.00 94.75 129 ASP A N 1
ATOM 996 C CA . ASP A 1 129 ? 4.118 2.843 -18.296 1.00 94.75 129 ASP A CA 1
ATOM 997 C C . ASP A 1 129 ? 5.166 3.972 -18.297 1.00 94.75 129 ASP A C 1
ATOM 999 O O . ASP A 1 129 ? 6.197 3.910 -18.962 1.00 94.75 129 ASP A O 1
ATOM 1003 N N . PHE A 1 130 ? 4.944 5.019 -17.502 1.00 94.06 130 PHE A N 1
ATOM 1004 C CA . PHE A 1 130 ? 5.926 6.096 -17.312 1.00 94.06 130 PHE A CA 1
ATOM 1005 C C . PHE A 1 130 ? 6.968 5.772 -16.228 1.00 94.06 130 PHE A C 1
ATOM 1007 O O . PHE A 1 130 ? 7.822 6.604 -15.899 1.00 94.06 130 PHE A O 1
ATOM 1014 N N . MET A 1 131 ? 6.875 4.587 -15.628 1.00 94.81 131 MET A N 1
ATOM 1015 C CA . MET A 1 131 ? 7.757 4.139 -14.560 1.00 94.81 131 MET A CA 1
ATOM 1016 C C . MET A 1 131 ? 9.105 3.655 -15.095 1.00 94.81 131 MET A C 1
ATOM 1018 O O . MET A 1 131 ? 9.225 3.143 -16.199 1.00 94.81 131 MET A O 1
ATOM 1022 N N . ASN A 1 132 ? 10.146 3.789 -14.271 1.00 92.81 132 ASN A N 1
ATOM 1023 C CA . ASN A 1 132 ? 11.498 3.355 -14.611 1.00 92.81 132 ASN A CA 1
ATOM 1024 C C . ASN A 1 132 ? 11.945 2.192 -13.709 1.00 92.81 132 ASN A C 1
ATOM 1026 O O . ASN A 1 132 ? 11.928 2.310 -12.479 1.00 92.81 132 ASN A O 1
ATOM 1030 N N . SER A 1 133 ? 12.381 1.085 -14.316 1.00 91.25 133 SER A N 1
ATOM 1031 C CA . SER A 1 133 ? 12.793 -0.147 -13.630 1.00 91.25 133 SER A CA 1
ATOM 1032 C C . SER A 1 133 ? 13.926 0.075 -12.629 1.00 91.25 133 SER A C 1
ATOM 1034 O O . SER A 1 133 ? 13.889 -0.467 -11.522 1.00 91.25 133 SER A O 1
ATOM 1036 N N . GLU A 1 134 ? 14.917 0.906 -12.959 1.00 92.12 134 GLU A N 1
ATOM 1037 C CA . GLU A 1 134 ? 16.053 1.185 -12.076 1.00 92.12 134 GLU A CA 1
ATOM 1038 C C . GLU A 1 134 ? 15.621 1.983 -10.842 1.00 92.12 134 GLU A C 1
ATOM 1040 O O . GLU A 1 134 ? 16.039 1.670 -9.724 1.00 92.12 134 GLU A O 1
ATOM 1045 N N . MET A 1 135 ? 14.748 2.980 -11.019 1.00 92.94 135 MET A N 1
ATOM 1046 C CA . MET A 1 135 ? 14.172 3.749 -9.914 1.00 92.94 135 MET A CA 1
ATOM 1047 C C . MET A 1 135 ? 13.351 2.854 -8.981 1.00 92.94 135 MET A C 1
ATOM 1049 O O . MET A 1 135 ? 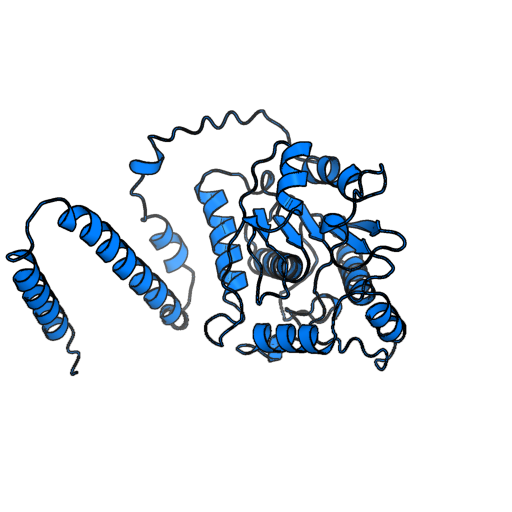13.497 2.944 -7.759 1.00 92.94 135 MET A O 1
ATOM 1053 N N . LEU A 1 136 ? 12.533 1.959 -9.541 1.00 94.44 136 LEU A N 1
ATOM 1054 C CA . LEU A 1 136 ? 11.742 0.992 -8.778 1.00 94.44 136 LEU A CA 1
ATOM 1055 C C . LEU A 1 136 ? 12.629 0.023 -7.990 1.00 94.44 136 LEU A C 1
ATOM 1057 O O . LEU A 1 136 ? 12.413 -0.196 -6.793 1.00 94.44 136 LEU A O 1
ATOM 1061 N N . ALA A 1 137 ? 13.670 -0.509 -8.632 1.00 93.69 137 ALA A N 1
ATOM 1062 C CA . ALA A 1 137 ? 14.641 -1.375 -7.982 1.00 93.69 137 ALA A CA 1
ATOM 1063 C C . ALA A 1 137 ? 15.351 -0.640 -6.836 1.00 93.69 137 ALA A C 1
ATOM 1065 O O . ALA A 1 137 ? 15.427 -1.174 -5.725 1.00 93.69 137 ALA A O 1
ATOM 1066 N N . MET A 1 138 ? 15.824 0.588 -7.071 1.00 94.81 138 MET A N 1
ATOM 1067 C CA . MET A 1 138 ? 16.479 1.419 -6.059 1.00 94.81 138 MET A CA 1
ATOM 1068 C C . MET A 1 138 ? 15.569 1.652 -4.850 1.00 94.81 138 MET A C 1
ATOM 1070 O O . MET A 1 138 ? 16.000 1.415 -3.721 1.00 94.81 138 MET A O 1
ATOM 1074 N N . ALA A 1 139 ? 14.312 2.040 -5.076 1.00 96.19 139 ALA A N 1
ATOM 1075 C CA . ALA A 1 139 ? 13.324 2.219 -4.016 1.00 96.19 139 ALA A CA 1
ATOM 1076 C C . ALA A 1 139 ? 13.117 0.928 -3.203 1.00 96.19 139 ALA A C 1
ATOM 1078 O O . ALA A 1 139 ? 13.151 0.955 -1.972 1.00 96.19 139 ALA A O 1
ATOM 1079 N N . GLY A 1 140 ? 12.991 -0.223 -3.874 1.00 96.31 140 GLY A N 1
ATOM 1080 C CA . GLY A 1 140 ? 12.874 -1.528 -3.219 1.00 96.31 140 GLY A CA 1
ATOM 1081 C C . GLY A 1 140 ? 14.097 -1.898 -2.367 1.00 96.31 140 GLY A C 1
ATOM 1082 O O . GLY A 1 140 ? 13.941 -2.377 -1.240 1.00 96.31 140 GLY A O 1
ATOM 1083 N N . TYR A 1 141 ? 15.316 -1.645 -2.862 1.00 96.25 141 TYR A N 1
ATOM 1084 C CA . TYR A 1 141 ? 16.559 -1.848 -2.102 1.00 96.25 141 TYR A CA 1
ATOM 1085 C C . TYR A 1 141 ? 16.640 -0.912 -0.888 1.00 96.25 141 TYR A C 1
ATOM 1087 O O . TYR A 1 141 ? 16.876 -1.386 0.222 1.00 96.25 141 TYR A O 1
ATOM 1095 N N . GLN A 1 142 ? 16.405 0.389 -1.080 1.00 97.00 142 GLN A N 1
ATOM 1096 C CA . GLN A 1 142 ? 16.461 1.396 -0.016 1.00 97.00 142 GLN A CA 1
ATOM 1097 C C . GLN A 1 142 ? 15.421 1.135 1.075 1.00 97.00 142 GLN A C 1
ATOM 1099 O O . GLN A 1 142 ? 15.729 1.199 2.265 1.00 97.00 142 GLN A O 1
ATOM 1104 N N . TYR A 1 143 ? 14.193 0.774 0.695 1.00 98.25 143 TYR A N 1
ATOM 1105 C CA . TYR A 1 143 ? 13.145 0.458 1.659 1.00 98.25 143 TYR A CA 1
ATOM 1106 C C . TYR A 1 143 ? 13.516 -0.738 2.539 1.00 98.25 143 TYR A C 1
ATOM 1108 O O . TYR A 1 143 ? 13.241 -0.724 3.738 1.00 98.25 143 TYR A O 1
ATOM 1116 N N . CYS A 1 144 ? 14.189 -1.744 1.979 1.00 97.19 144 CYS A N 1
ATOM 1117 C CA . CYS A 1 144 ? 14.522 -2.982 2.684 1.00 97.19 144 CYS A CA 1
ATOM 1118 C C . CYS A 1 144 ? 15.923 -2.997 3.309 1.00 97.19 144 CYS A C 1
ATOM 1120 O O . CYS A 1 144 ? 16.298 -4.021 3.869 1.00 97.19 144 CYS A O 1
ATOM 1122 N N . GLU A 1 145 ? 16.698 -1.912 3.235 1.00 95.88 145 GLU A N 1
ATOM 1123 C CA . GLU A 1 145 ? 18.135 -1.897 3.563 1.00 95.88 145 GLU A CA 1
ATOM 1124 C C . GLU A 1 145 ? 18.464 -2.499 4.942 1.00 95.88 145 GLU A C 1
ATOM 1126 O O . GLU A 1 145 ? 19.396 -3.287 5.074 1.00 95.88 145 GLU A O 1
ATOM 1131 N N . ASN A 1 146 ? 17.659 -2.199 5.968 1.00 96.25 146 ASN A N 1
ATOM 1132 C CA . ASN A 1 146 ? 17.863 -2.731 7.322 1.00 96.25 146 ASN A CA 1
ATOM 1133 C C . ASN A 1 146 ? 17.452 -4.195 7.496 1.00 96.25 146 ASN A C 1
ATOM 1135 O O . ASN A 1 146 ? 17.829 -4.814 8.489 1.00 96.25 146 ASN A O 1
ATOM 1139 N N . ARG A 1 147 ? 16.580 -4.701 6.620 1.00 96.69 147 ARG A N 1
ATOM 1140 C CA . ARG A 1 147 ? 15.923 -6.012 6.711 1.00 96.69 147 ARG A CA 1
ATOM 1141 C C . ARG A 1 147 ? 15.843 -6.665 5.320 1.00 96.69 147 ARG A C 1
ATOM 1143 O O . ARG A 1 147 ? 14.738 -6.949 4.840 1.00 96.69 147 ARG A O 1
ATOM 1150 N N . PRO A 1 148 ? 16.983 -6.873 4.633 1.00 97.00 148 PRO A N 1
ATOM 1151 C CA . PRO A 1 148 ? 17.000 -7.355 3.252 1.00 97.00 148 PRO A CA 1
ATOM 1152 C C . PRO A 1 148 ? 16.362 -8.742 3.101 1.00 97.00 148 PRO A C 1
ATOM 1154 O O . PRO A 1 148 ? 15.803 -9.055 2.051 1.00 97.00 148 PRO A O 1
ATOM 1157 N N . GLU A 1 149 ? 16.368 -9.556 4.157 1.00 97.19 149 GLU A N 1
ATOM 1158 C CA . GLU A 1 149 ? 15.738 -10.875 4.194 1.00 97.19 149 GLU A CA 1
ATOM 1159 C C . GLU A 1 149 ? 14.202 -10.826 4.108 1.00 97.19 149 GLU A C 1
ATOM 1161 O O . GLU A 1 149 ? 13.569 -11.812 3.726 1.00 97.19 149 GLU A O 1
ATOM 1166 N N . LEU A 1 150 ? 13.585 -9.678 4.416 1.00 97.81 150 LEU A N 1
ATOM 1167 C CA . LEU A 1 150 ? 12.138 -9.487 4.288 1.00 97.81 150 LEU A CA 1
ATOM 1168 C C . LEU A 1 150 ? 11.707 -9.049 2.886 1.00 97.81 150 LEU A C 1
ATOM 1170 O O . LEU A 1 150 ? 10.516 -9.111 2.568 1.00 97.81 150 LEU A O 1
ATOM 1174 N N . ARG A 1 151 ? 12.657 -8.628 2.040 1.00 97.56 151 ARG A N 1
ATOM 1175 C CA . ARG A 1 151 ? 12.361 -8.060 0.722 1.00 97.56 151 ARG A CA 1
ATOM 1176 C C . ARG A 1 151 ? 11.557 -9.015 -0.146 1.00 97.56 151 ARG A C 1
ATOM 1178 O O . ARG A 1 151 ? 10.582 -8.588 -0.737 1.00 97.56 151 ARG A O 1
ATOM 1185 N N . GLY A 1 152 ? 11.936 -10.291 -0.211 1.00 97.19 152 GLY A N 1
ATOM 1186 C CA . GLY A 1 152 ? 11.250 -11.304 -1.026 1.00 97.19 152 GLY A CA 1
ATOM 1187 C C . GLY A 1 152 ? 10.097 -12.031 -0.333 1.00 97.19 152 GLY A C 1
ATOM 1188 O O . GLY A 1 152 ? 9.599 -13.013 -0.889 1.00 97.19 152 GLY A O 1
ATOM 1189 N N . THR A 1 153 ? 9.730 -11.600 0.879 1.00 97.69 153 THR A N 1
ATOM 1190 C CA . THR A 1 153 ? 8.725 -12.248 1.730 1.00 97.69 153 THR A CA 1
ATOM 1191 C C . THR A 1 153 ? 7.659 -11.244 2.177 1.00 97.69 153 THR A C 1
ATOM 1193 O O . THR A 1 153 ? 6.799 -10.880 1.379 1.00 97.69 153 THR A O 1
ATOM 1196 N N . LEU A 1 154 ? 7.724 -10.745 3.417 1.00 98.12 154 LEU A N 1
ATOM 1197 C CA . LEU A 1 154 ? 6.728 -9.843 4.009 1.00 98.12 154 LEU A CA 1
ATOM 1198 C C . LEU A 1 154 ? 6.529 -8.558 3.198 1.00 98.12 154 LEU A C 1
ATOM 1200 O O . LEU A 1 154 ? 5.410 -8.068 3.108 1.00 98.12 154 LEU A O 1
ATOM 1204 N N . LEU A 1 155 ? 7.609 -8.019 2.626 1.00 98.31 155 LEU A N 1
ATOM 1205 C CA . LEU A 1 155 ? 7.578 -6.758 1.881 1.00 98.31 155 LEU A CA 1
ATOM 1206 C C . LEU A 1 155 ? 7.274 -6.959 0.391 1.00 98.31 155 LEU A C 1
ATOM 1208 O O . LEU A 1 155 ? 7.111 -5.979 -0.324 1.00 98.31 155 LEU A O 1
ATOM 1212 N N . SER A 1 156 ? 7.160 -8.212 -0.061 1.00 98.38 156 SER A N 1
ATOM 1213 C CA . SER A 1 156 ? 6.701 -8.572 -1.407 1.00 98.38 156 SER A CA 1
ATOM 1214 C C . SER A 1 156 ? 5.550 -9.581 -1.341 1.00 98.38 156 SER A C 1
ATOM 1216 O O . SER A 1 156 ? 5.701 -10.726 -1.783 1.00 98.38 156 SER A O 1
ATOM 1218 N N . PRO A 1 157 ? 4.392 -9.207 -0.765 1.00 97.94 157 PRO A N 1
ATOM 1219 C CA . PRO A 1 157 ? 3.293 -10.140 -0.534 1.00 97.94 157 PRO A CA 1
ATOM 1220 C C . PRO A 1 157 ? 2.737 -10.764 -1.826 1.00 97.94 157 PRO A C 1
ATOM 1222 O O . PRO A 1 157 ? 2.204 -11.871 -1.773 1.00 97.94 157 PRO A O 1
ATOM 1225 N N . ALA A 1 158 ? 2.939 -10.155 -3.001 1.00 97.62 158 ALA A N 1
ATOM 1226 C CA . ALA A 1 158 ? 2.597 -10.773 -4.288 1.00 97.62 158 ALA A CA 1
ATOM 1227 C C . ALA A 1 158 ? 3.316 -12.114 -4.537 1.00 97.62 158 ALA A C 1
ATOM 1229 O O . ALA A 1 158 ? 2.809 -12.976 -5.257 1.00 97.62 158 ALA A O 1
ATOM 1230 N N . ARG A 1 159 ? 4.475 -12.340 -3.902 1.00 96.12 159 ARG A N 1
ATOM 1231 C CA . ARG A 1 159 ? 5.230 -13.598 -3.999 1.00 96.12 159 ARG A CA 1
ATOM 1232 C C . ARG A 1 159 ? 4.588 -14.754 -3.226 1.00 96.12 159 ARG A C 1
ATOM 1234 O O . ARG A 1 159 ? 5.072 -15.875 -3.353 1.00 96.12 159 ARG A O 1
ATOM 1241 N N . GLY A 1 160 ? 3.591 -14.497 -2.372 1.00 95.31 160 GLY A N 1
ATOM 1242 C CA . GLY A 1 160 ? 2.910 -15.510 -1.550 1.00 95.31 160 GLY A CA 1
ATOM 1243 C C . GLY A 1 160 ? 3.773 -16.157 -0.453 1.00 95.31 160 GLY A C 1
ATOM 1244 O O . GLY A 1 160 ? 3.311 -17.040 0.260 1.00 95.31 160 GLY A O 1
ATOM 1245 N N . ARG A 1 161 ? 5.033 -15.731 -0.290 1.00 95.56 161 ARG A N 1
ATOM 1246 C CA . ARG A 1 161 ? 5.998 -16.298 0.667 1.00 95.56 161 ARG A CA 1
ATOM 1247 C C . ARG A 1 161 ? 6.034 -15.480 1.957 1.00 95.56 161 ARG A C 1
ATOM 1249 O O . ARG A 1 161 ? 7.014 -14.794 2.223 1.00 95.56 161 ARG A O 1
ATOM 1256 N N . LEU A 1 162 ? 4.958 -15.508 2.738 1.00 98.00 162 LEU A N 1
ATOM 1257 C CA . LEU A 1 162 ? 4.894 -14.767 4.002 1.00 98.00 162 LEU A CA 1
ATOM 1258 C C . LEU A 1 162 ? 5.711 -15.462 5.115 1.00 98.00 162 LEU A C 1
ATOM 1260 O O . LEU A 1 162 ? 5.701 -16.691 5.189 1.00 98.00 162 LEU A O 1
ATOM 1264 N N . PRO A 1 163 ? 6.416 -14.713 5.991 1.00 97.50 163 PRO A N 1
ATOM 1265 C CA . PRO A 1 163 ? 7.081 -15.294 7.158 1.00 97.50 163 PRO A CA 1
ATOM 1266 C C . PRO A 1 163 ? 6.092 -15.913 8.150 1.00 97.50 163 PRO A C 1
ATOM 1268 O O . PRO A 1 163 ? 4.911 -15.568 8.170 1.00 97.50 163 PRO A O 1
ATOM 1271 N N . GLU A 1 164 ? 6.593 -16.772 9.037 1.00 96.31 164 GLU A N 1
ATOM 1272 C CA . GLU A 1 164 ? 5.763 -17.509 9.990 1.00 96.31 164 GLU A CA 1
ATOM 1273 C C . GLU A 1 164 ? 4.803 -16.612 10.798 1.00 96.31 164 GLU A C 1
ATOM 1275 O O . GLU A 1 164 ? 5.171 -15.605 11.418 1.00 96.31 164 GLU A O 1
ATOM 1280 N N . GLY A 1 165 ? 3.533 -17.018 10.790 1.00 96.19 165 GLY A N 1
ATOM 1281 C CA . GLY A 1 165 ? 2.424 -16.363 11.473 1.00 96.19 165 GLY A CA 1
ATOM 1282 C C . GLY A 1 165 ? 1.803 -15.188 10.716 1.00 96.19 165 GLY A C 1
ATOM 1283 O O . GLY A 1 165 ? 0.708 -14.767 11.089 1.00 96.19 165 GLY A O 1
ATOM 1284 N N . TYR A 1 166 ? 2.459 -14.643 9.688 1.00 98.38 166 TYR A N 1
ATOM 1285 C CA . TYR A 1 166 ? 1.823 -13.683 8.787 1.00 98.38 166 TYR A CA 1
ATOM 1286 C C . TYR A 1 166 ? 0.978 -14.439 7.771 1.00 98.38 166 TYR A C 1
ATOM 1288 O O . TYR A 1 166 ? 1.422 -15.438 7.209 1.00 98.38 166 TYR A O 1
ATOM 1296 N N . LYS A 1 167 ? -0.246 -13.967 7.548 1.00 98.25 167 LYS A N 1
ATOM 1297 C CA . LYS A 1 167 ? -1.210 -14.639 6.680 1.00 98.25 167 LYS A CA 1
ATOM 1298 C C . LYS A 1 167 ? -2.238 -13.653 6.126 1.00 98.25 167 LYS A C 1
ATOM 1300 O O . LYS A 1 167 ? -2.477 -12.611 6.743 1.00 98.25 167 LYS A O 1
ATOM 1305 N N . PHE A 1 168 ? -2.827 -13.985 4.981 1.00 98.62 168 PHE A N 1
ATOM 1306 C CA . PHE A 1 168 ? -3.856 -13.167 4.331 1.00 98.62 168 PHE A CA 1
ATOM 1307 C C . PHE A 1 168 ? -5.258 -13.437 4.900 1.00 98.62 168 PHE A C 1
ATOM 1309 O O . PHE A 1 168 ? -6.139 -12.588 4.812 1.00 98.62 168 PHE A O 1
ATOM 1316 N N . GLU A 1 169 ? -5.482 -14.600 5.510 1.00 98.44 169 GLU A N 1
ATOM 1317 C CA . GLU A 1 169 ? -6.766 -14.948 6.110 1.00 98.44 169 GLU A CA 1
ATOM 1318 C C . GLU A 1 169 ? -7.051 -14.020 7.293 1.00 98.44 169 GLU A C 1
ATOM 1320 O O . GLU A 1 169 ? -6.230 -13.890 8.210 1.00 98.44 169 GLU A O 1
ATOM 1325 N N . GLY A 1 170 ? -8.241 -13.418 7.297 1.00 97.06 170 GLY A N 1
ATOM 1326 C CA . GLY A 1 170 ? -8.675 -12.485 8.338 1.00 97.06 170 GLY A CA 1
ATOM 1327 C C . GLY A 1 170 ? -8.285 -11.025 8.095 1.00 97.06 170 GLY A C 1
ATOM 1328 O O . GLY A 1 170 ? -8.511 -10.199 8.977 1.00 97.06 170 GLY A O 1
ATOM 1329 N N . LEU A 1 171 ? -7.721 -10.684 6.929 1.00 98.56 171 LEU A N 1
ATOM 1330 C CA . LEU A 1 171 ? -7.616 -9.281 6.518 1.00 98.56 171 LEU A CA 1
ATOM 1331 C C . LEU A 1 171 ? -9.005 -8.694 6.215 1.00 98.56 171 LEU A C 1
ATOM 1333 O O . LEU A 1 171 ? -9.927 -9.419 5.834 1.00 98.56 171 LEU A O 1
ATOM 1337 N N . CYS A 1 172 ? -9.144 -7.375 6.377 1.00 97.75 172 CYS A N 1
ATOM 1338 C CA . CYS A 1 172 ? -10.358 -6.660 5.987 1.00 97.75 172 CYS A CA 1
ATOM 1339 C C . CYS A 1 172 ? -10.582 -6.703 4.471 1.00 97.75 172 CYS A C 1
ATOM 1341 O O . CYS A 1 172 ? -9.688 -7.064 3.701 1.00 97.75 172 CYS A O 1
ATOM 1343 N N . ARG A 1 173 ? -11.788 -6.330 4.030 1.00 97.69 173 ARG A N 1
ATOM 1344 C CA . ARG A 1 173 ? -12.091 -6.268 2.597 1.00 97.69 173 ARG A CA 1
ATOM 1345 C C . ARG A 1 173 ? -11.206 -5.234 1.898 1.00 97.69 173 ARG A C 1
ATOM 1347 O O . ARG A 1 173 ? -10.926 -4.168 2.450 1.00 97.69 173 ARG A O 1
ATOM 1354 N N . CYS A 1 174 ? -10.838 -5.524 0.657 1.00 98.50 174 CYS A N 1
ATOM 1355 C CA . CYS A 1 174 ? -9.951 -4.677 -0.133 1.00 98.50 174 CYS A CA 1
ATOM 1356 C C . CYS A 1 174 ? -10.600 -4.276 -1.457 1.00 98.50 174 CYS A C 1
ATOM 1358 O O . CYS A 1 174 ? -11.111 -5.132 -2.175 1.00 98.50 174 CYS A O 1
ATOM 1360 N N . MET A 1 175 ? -10.496 -3.001 -1.819 1.00 98.62 175 MET A N 1
ATOM 1361 C CA . MET A 1 175 ? -10.584 -2.557 -3.204 1.00 98.62 175 MET A CA 1
ATOM 1362 C C . MET A 1 175 ? -9.160 -2.450 -3.733 1.00 98.62 175 MET A C 1
ATOM 1364 O O . MET A 1 175 ? -8.322 -1.795 -3.115 1.00 98.62 175 MET A O 1
ATOM 1368 N N . VAL A 1 176 ? -8.874 -3.109 -4.849 1.00 98.81 176 VAL A N 1
ATOM 1369 C CA . VAL A 1 176 ? -7.566 -3.090 -5.504 1.00 98.81 176 VAL A CA 1
ATOM 1370 C C . VAL A 1 176 ? -7.742 -2.515 -6.899 1.00 98.81 176 VAL A C 1
ATOM 1372 O O . VAL A 1 176 ? -8.507 -3.053 -7.699 1.00 98.81 176 VAL A O 1
ATOM 1375 N N . VAL A 1 177 ? -7.051 -1.413 -7.163 1.00 98.69 177 VAL A N 1
ATOM 1376 C CA . VAL A 1 177 ? -7.201 -0.589 -8.365 1.00 98.69 177 VAL A CA 1
ATOM 1377 C C . VAL A 1 177 ? -5.877 -0.583 -9.110 1.00 98.69 177 VAL A C 1
ATOM 1379 O O . VAL A 1 177 ? -4.858 -0.366 -8.467 1.00 98.69 177 VAL A O 1
ATOM 1382 N N . TRP A 1 178 ? -5.862 -0.823 -10.417 1.00 98.44 178 TRP A N 1
ATOM 1383 C CA . TRP A 1 178 ? -4.643 -0.721 -11.233 1.00 98.44 178 TRP A CA 1
ATOM 1384 C C . TRP A 1 178 ? -4.981 -0.508 -12.707 1.00 98.44 178 TRP A C 1
ATOM 1386 O O . TRP A 1 178 ? -6.115 -0.762 -13.119 1.00 98.44 178 TRP A O 1
ATOM 1396 N N . GLY A 1 179 ? -4.024 -0.024 -13.489 1.00 97.88 179 GLY A N 1
ATOM 1397 C CA . GLY A 1 179 ? -4.158 0.092 -14.940 1.00 97.88 179 GLY A CA 1
ATOM 1398 C C . GLY A 1 179 ? -3.782 -1.206 -15.666 1.00 97.88 179 GLY A C 1
ATOM 1399 O O . GLY A 1 179 ? -2.884 -1.923 -15.232 1.00 97.88 179 GLY A O 1
ATOM 1400 N N . ASP A 1 180 ? -4.445 -1.570 -16.761 1.00 95.88 180 ASP A N 1
ATOM 1401 C CA . ASP A 1 180 ? -4.046 -2.754 -17.543 1.00 95.88 180 ASP A CA 1
ATOM 1402 C C . ASP A 1 180 ? -2.752 -2.553 -18.356 1.00 95.88 180 ASP A C 1
ATOM 1404 O O . ASP A 1 180 ? -2.121 -3.547 -18.714 1.00 95.88 180 ASP A O 1
ATOM 1408 N N . ALA A 1 181 ? -2.314 -1.305 -18.559 1.00 96.31 181 ALA A N 1
ATOM 1409 C CA . ALA A 1 181 ? -1.016 -0.933 -19.120 1.00 96.31 181 ALA A CA 1
ATOM 1410 C C . ALA A 1 181 ? 0.025 -0.589 -18.030 1.00 96.31 181 ALA A C 1
ATOM 1412 O O . ALA A 1 181 ? 1.049 0.027 -18.315 1.00 96.31 181 ALA A O 1
ATOM 1413 N N . GLU A 1 182 ? -0.230 -0.974 -16.774 1.00 97.06 182 GLU A N 1
ATOM 1414 C CA . GLU A 1 182 ? 0.615 -0.649 -15.624 1.00 97.06 182 GLU A CA 1
ATOM 1415 C C . GLU A 1 182 ? 1.709 -1.694 -15.355 1.00 97.06 182 GLU A C 1
ATOM 1417 O O . GLU A 1 182 ? 1.440 -2.895 -15.244 1.00 97.06 182 GLU A O 1
ATOM 1422 N N . VAL A 1 183 ? 2.930 -1.228 -15.079 1.00 95.81 183 VAL A N 1
ATOM 1423 C CA . VAL A 1 183 ? 4.104 -2.057 -14.755 1.00 95.81 183 VAL A CA 1
ATOM 1424 C C . VAL A 1 183 ? 3.883 -3.014 -13.571 1.00 95.81 183 VAL A C 1
ATOM 1426 O O . VAL A 1 183 ? 4.362 -4.149 -13.571 1.00 95.81 183 VAL A O 1
ATOM 1429 N N . PHE A 1 184 ? 3.131 -2.603 -12.549 1.00 96.69 184 PHE A N 1
ATOM 1430 C CA . PHE A 1 184 ? 2.848 -3.434 -11.376 1.00 96.69 184 PHE A CA 1
ATOM 1431 C C . PHE A 1 184 ? 1.708 -4.433 -11.586 1.00 96.69 184 PHE A C 1
ATOM 1433 O O . PHE A 1 184 ? 1.479 -5.278 -10.712 1.00 96.69 184 PHE A O 1
ATOM 1440 N N . GLY A 1 185 ? 1.016 -4.397 -12.731 1.00 96.50 185 GLY A N 1
ATOM 1441 C CA . GLY A 1 185 ? -0.187 -5.188 -12.987 1.00 96.50 185 GLY A CA 1
ATOM 1442 C C . GLY A 1 185 ? -0.010 -6.683 -12.706 1.00 96.50 185 GLY A C 1
ATOM 1443 O O . GLY A 1 185 ? -0.881 -7.317 -12.102 1.00 96.50 185 GLY A O 1
ATOM 1444 N N . LEU A 1 186 ? 1.142 -7.275 -13.046 1.00 95.56 186 LEU A N 1
ATOM 1445 C CA . LEU A 1 186 ? 1.408 -8.686 -12.746 1.00 95.56 186 LEU A CA 1
ATOM 1446 C C . LEU A 1 186 ? 1.480 -8.976 -11.238 1.00 95.56 186 LEU A C 1
ATOM 1448 O O . LEU A 1 186 ? 0.838 -9.918 -10.763 1.00 95.56 186 LEU A O 1
ATOM 1452 N N . GLY A 1 187 ? 2.223 -8.171 -10.476 1.00 96.38 187 GLY A N 1
ATOM 1453 C CA . GLY A 1 187 ? 2.323 -8.303 -9.019 1.00 96.38 187 GLY A CA 1
ATOM 1454 C C . GLY A 1 187 ? 0.979 -8.081 -8.323 1.00 96.38 187 GLY A C 1
ATOM 1455 O O . GLY A 1 187 ? 0.605 -8.837 -7.422 1.00 96.38 187 GLY A O 1
ATOM 1456 N N . ILE A 1 188 ? 0.208 -7.104 -8.798 1.00 98.50 188 ILE A N 1
ATOM 1457 C CA . ILE A 1 188 ? -1.123 -6.779 -8.277 1.00 98.50 188 ILE A CA 1
ATOM 1458 C C . ILE A 1 188 ? -2.090 -7.946 -8.506 1.00 98.50 188 ILE A C 1
ATOM 1460 O O . ILE A 1 188 ? -2.745 -8.393 -7.562 1.00 98.50 188 ILE A O 1
ATOM 1464 N N . ARG A 1 189 ? -2.120 -8.525 -9.715 1.00 98.12 189 ARG A N 1
ATOM 1465 C CA . ARG A 1 189 ? -2.936 -9.715 -10.028 1.00 98.12 189 ARG A CA 1
ATOM 1466 C C . ARG A 1 189 ? -2.572 -10.909 -9.139 1.00 98.12 189 ARG A C 1
ATOM 1468 O O . ARG A 1 189 ? -3.468 -11.580 -8.623 1.00 98.12 189 ARG A O 1
ATOM 1475 N N . LYS A 1 190 ? -1.276 -11.146 -8.892 1.00 97.94 190 LYS A N 1
ATOM 1476 C CA . LYS A 1 190 ? -0.807 -12.185 -7.954 1.00 97.94 190 LYS A CA 1
ATOM 1477 C C . LYS A 1 190 ? -1.327 -11.927 -6.530 1.00 97.94 190 LYS A C 1
ATOM 1479 O O . LYS A 1 190 ? -1.884 -12.838 -5.923 1.00 97.94 190 LYS A O 1
ATOM 1484 N N . LEU A 1 191 ? -1.221 -10.697 -6.018 1.00 98.69 191 LEU A N 1
ATOM 1485 C CA . LEU A 1 191 ? -1.750 -10.334 -4.696 1.00 98.69 191 LEU A CA 1
ATOM 1486 C C . LEU A 1 191 ? -3.271 -10.521 -4.599 1.00 98.69 191 LEU A C 1
ATOM 1488 O O . LEU A 1 191 ? -3.747 -11.111 -3.632 1.00 98.69 191 LEU A O 1
ATOM 1492 N N . VAL A 1 192 ? -4.032 -10.054 -5.593 1.00 98.81 192 VAL A N 1
ATOM 1493 C CA . VAL A 1 192 ? -5.495 -10.226 -5.647 1.00 98.81 192 VAL A CA 1
ATOM 1494 C C . VAL A 1 192 ? -5.871 -11.706 -5.569 1.00 98.81 192 VAL A C 1
ATOM 1496 O O . VAL A 1 192 ? -6.796 -12.064 -4.838 1.00 98.81 192 VAL A O 1
ATOM 1499 N N . ASN A 1 193 ? -5.136 -12.574 -6.269 1.00 98.69 193 ASN A N 1
ATOM 1500 C CA . ASN A 1 193 ? -5.353 -14.017 -6.208 1.00 98.69 193 ASN A CA 1
ATOM 1501 C C . ASN A 1 193 ? -5.088 -14.581 -4.806 1.00 98.69 193 ASN A C 1
ATOM 1503 O O . ASN A 1 193 ? -5.934 -15.314 -4.298 1.00 98.69 193 ASN A O 1
ATOM 1507 N N . HIS A 1 194 ? -3.984 -14.200 -4.154 1.00 98.69 194 HIS A N 1
ATOM 1508 C CA . HIS A 1 194 ? -3.686 -14.631 -2.779 1.00 98.69 194 HIS A CA 1
ATOM 1509 C C . HIS A 1 194 ? -4.768 -14.192 -1.788 1.00 98.69 194 HIS A C 1
ATOM 1511 O O . HIS A 1 194 ? -5.236 -14.995 -0.985 1.00 98.69 194 HIS A O 1
ATOM 1517 N N . LEU A 1 195 ? -5.217 -12.936 -1.875 1.00 98.75 195 LEU A N 1
ATOM 1518 C CA . LEU A 1 195 ? -6.280 -12.402 -1.020 1.00 98.75 195 LEU A CA 1
ATOM 1519 C C . LEU A 1 195 ? -7.596 -13.174 -1.207 1.00 98.75 195 LEU A C 1
ATOM 1521 O O . LEU A 1 195 ? -8.211 -13.590 -0.226 1.00 98.75 195 LEU A O 1
ATOM 1525 N N . ARG A 1 196 ? -8.007 -13.421 -2.457 1.00 98.69 196 ARG A N 1
ATOM 1526 C CA . ARG A 1 196 ? -9.227 -14.187 -2.762 1.00 98.69 196 ARG A CA 1
ATOM 1527 C C . ARG A 1 196 ? -9.138 -15.635 -2.285 1.00 98.69 196 ARG A C 1
ATOM 1529 O O . ARG A 1 196 ? -10.100 -16.138 -1.715 1.00 98.69 196 ARG A O 1
ATOM 1536 N N . GLN A 1 197 ? -7.995 -16.294 -2.482 1.00 98.62 197 GLN A N 1
ATOM 1537 C CA . GLN A 1 197 ? -7.766 -17.663 -2.004 1.00 98.62 197 GLN A CA 1
ATOM 1538 C C . GLN A 1 197 ? -7.830 -17.759 -0.475 1.00 98.62 197 GLN A C 1
ATOM 1540 O O . GLN A 1 197 ? -8.342 -18.740 0.054 1.00 98.62 197 GLN A O 1
ATOM 1545 N N . ALA A 1 198 ? -7.389 -16.714 0.224 1.00 98.44 198 ALA A N 1
ATOM 1546 C CA . ALA A 1 198 ? -7.482 -16.595 1.676 1.00 98.44 198 ALA A CA 1
ATOM 1547 C C . ALA A 1 198 ? -8.875 -16.164 2.189 1.00 98.44 198 ALA A C 1
ATOM 1549 O O . ALA A 1 198 ? -9.045 -15.902 3.382 1.00 98.44 198 ALA A O 1
ATOM 1550 N N . GLY A 1 199 ? -9.875 -16.057 1.306 1.00 98.50 199 GLY A N 1
ATOM 1551 C CA . GLY A 1 199 ? -11.250 -15.700 1.664 1.00 98.50 199 GLY A CA 1
ATOM 1552 C C . GLY A 1 199 ? -11.487 -14.210 1.928 1.00 98.50 199 GLY A C 1
ATOM 1553 O O . GLY A 1 199 ? -12.535 -13.849 2.460 1.00 98.50 199 GLY A O 1
ATOM 1554 N N . VAL A 1 200 ? -10.550 -13.330 1.566 1.00 98.44 200 VAL A N 1
ATOM 1555 C CA . VAL A 1 200 ? -10.738 -11.876 1.677 1.00 98.44 200 VAL A CA 1
ATOM 1556 C C . VAL A 1 200 ? -11.707 -11.402 0.586 1.00 98.44 200 VAL A C 1
ATOM 1558 O O . VAL A 1 200 ? -11.545 -11.746 -0.588 1.00 98.44 200 VAL A O 1
ATOM 1561 N N . LYS A 1 201 ? -12.706 -10.576 0.940 1.00 98.19 201 LYS A N 1
ATOM 1562 C CA . LYS A 1 201 ? -13.573 -9.904 -0.050 1.00 98.19 201 LYS A CA 1
ATOM 1563 C C . LYS A 1 201 ? -12.720 -8.893 -0.822 1.00 98.19 201 LYS A C 1
ATOM 1565 O O . LYS A 1 201 ? -12.284 -7.897 -0.248 1.00 98.19 201 LYS A O 1
ATOM 1570 N N . VAL A 1 202 ? -12.476 -9.159 -2.108 1.00 98.50 202 VAL A N 1
ATOM 1571 C CA . VAL A 1 202 ? -11.668 -8.291 -2.978 1.00 98.50 202 VAL A CA 1
ATOM 1572 C C . VAL A 1 202 ? -12.481 -7.768 -4.151 1.00 98.50 202 VAL A C 1
ATOM 1574 O O . VAL A 1 202 ? -12.875 -8.530 -5.040 1.00 98.50 202 VAL A O 1
ATOM 1577 N N . GLU A 1 203 ? -12.633 -6.453 -4.189 1.00 98.00 203 GLU A N 1
ATOM 1578 C CA . GLU A 1 203 ? -13.127 -5.706 -5.333 1.00 98.00 203 GLU A CA 1
ATOM 1579 C C . GLU A 1 203 ? -11.950 -5.287 -6.216 1.00 98.00 203 GLU A C 1
ATOM 1581 O O . GLU A 1 203 ? -11.078 -4.544 -5.784 1.00 98.00 203 GLU A O 1
ATOM 1586 N N . ALA A 1 204 ? -11.896 -5.795 -7.446 1.00 98.31 204 ALA A N 1
ATOM 1587 C CA . ALA A 1 204 ? -10.867 -5.416 -8.408 1.00 98.31 204 ALA A CA 1
ATOM 1588 C C . ALA A 1 204 ? -11.428 -4.371 -9.378 1.00 98.31 204 ALA A C 1
ATOM 1590 O O . ALA A 1 204 ? -12.499 -4.583 -9.956 1.00 98.31 204 ALA A O 1
ATOM 1591 N N . VAL A 1 205 ? -10.696 -3.276 -9.564 1.00 98.19 205 VAL A N 1
ATOM 1592 C CA . VAL A 1 205 ? -11.007 -2.217 -10.528 1.00 98.19 205 VAL A CA 1
ATOM 1593 C C . VAL A 1 205 ? -9.817 -2.083 -11.468 1.00 98.19 205 VAL A C 1
ATOM 1595 O O . VAL A 1 205 ? -8.723 -1.733 -11.034 1.00 98.19 205 VAL A O 1
ATOM 1598 N N . VAL A 1 206 ? -10.029 -2.382 -12.747 1.00 98.00 206 VAL A N 1
ATOM 1599 C CA . VAL A 1 206 ? -8.976 -2.314 -13.764 1.00 98.00 206 VAL A CA 1
ATOM 1600 C C . VAL A 1 206 ? -9.283 -1.155 -14.698 1.00 98.00 206 VAL A C 1
ATOM 1602 O O . VAL A 1 206 ? -10.333 -1.154 -15.342 1.00 98.00 206 VAL A O 1
ATOM 1605 N N . GLY A 1 207 ? -8.397 -0.162 -14.731 1.00 96.94 207 GLY A N 1
ATOM 1606 C CA . GLY A 1 207 ? -8.445 0.926 -15.700 1.00 96.94 207 GLY A CA 1
ATOM 1607 C C . GLY A 1 207 ? -7.980 0.417 -17.059 1.00 96.94 207 GLY A C 1
ATOM 1608 O O . GLY A 1 207 ? -6.907 -0.174 -17.149 1.00 96.94 207 GLY A O 1
ATOM 1609 N N . LYS A 1 208 ? -8.800 0.600 -18.094 1.00 95.31 208 LYS A N 1
ATOM 1610 C CA . LYS A 1 208 ? -8.467 0.164 -19.451 1.00 95.31 208 LYS A CA 1
ATOM 1611 C C . LYS A 1 208 ? -7.579 1.199 -20.138 1.00 95.31 208 LYS A C 1
ATOM 1613 O O . LYS A 1 208 ? -7.959 2.363 -20.190 1.00 95.31 208 LYS A O 1
ATOM 1618 N N . ASP A 1 209 ? -6.483 0.743 -20.726 1.00 94.25 209 ASP A N 1
ATOM 1619 C CA . ASP A 1 209 ? -5.430 1.547 -21.347 1.00 94.25 209 ASP A CA 1
ATOM 1620 C C . ASP A 1 209 ? -4.795 2.550 -20.358 1.00 94.25 209 ASP A C 1
ATOM 1622 O O . ASP A 1 209 ? -4.256 3.585 -20.751 1.00 94.25 209 ASP A O 1
ATOM 1626 N N . GLU A 1 210 ? -4.880 2.249 -19.059 1.00 97.25 210 GLU A N 1
ATOM 1627 C CA . GLU A 1 210 ? -4.429 3.120 -17.974 1.00 97.25 210 GLU A CA 1
ATOM 1628 C C . GLU A 1 210 ? -3.074 2.661 -17.415 1.00 97.25 210 GLU A C 1
ATOM 1630 O O . GLU A 1 210 ? -2.765 1.469 -17.378 1.00 97.25 210 GLU A O 1
ATOM 1635 N N . VAL A 1 211 ? -2.277 3.626 -16.954 1.00 97.50 211 VAL A N 1
ATOM 1636 C CA . VAL A 1 211 ? -0.902 3.441 -16.447 1.00 97.50 211 VAL A CA 1
ATOM 1637 C C . VAL A 1 211 ? -0.838 3.473 -14.913 1.00 97.50 211 VAL A C 1
ATOM 1639 O O . VAL A 1 211 ? -1.862 3.605 -14.236 1.00 97.50 211 VAL A O 1
ATOM 1642 N N . HIS A 1 212 ? 0.367 3.383 -14.342 1.00 97.88 212 HIS A N 1
ATOM 1643 C CA . HIS A 1 212 ? 0.571 3.470 -12.900 1.00 97.88 212 HIS A CA 1
ATOM 1644 C C . HIS A 1 212 ? -0.084 4.702 -12.267 1.00 97.88 212 HIS A C 1
ATOM 1646 O O . HIS A 1 212 ? 0.081 5.829 -12.729 1.00 97.88 212 HIS A O 1
ATOM 1652 N N . ASP A 1 213 ? -0.818 4.500 -11.172 1.00 97.06 213 ASP A N 1
ATOM 1653 C CA . ASP A 1 213 ? -1.499 5.577 -10.442 1.00 97.06 213 ASP A CA 1
ATOM 1654 C C . ASP A 1 213 ? -2.427 6.434 -11.315 1.00 97.06 213 ASP A C 1
ATOM 1656 O O . ASP A 1 213 ? -2.665 7.613 -11.029 1.00 97.06 213 ASP A O 1
ATOM 1660 N N . PHE A 1 214 ? -3.041 5.832 -12.340 1.00 97.25 214 PHE A N 1
ATOM 1661 C CA . PHE A 1 214 ? -3.955 6.534 -13.236 1.00 97.25 214 PHE A CA 1
ATOM 1662 C C . PHE A 1 214 ? -5.050 7.380 -12.562 1.00 97.25 214 PHE A C 1
ATOM 1664 O O . PHE A 1 214 ? -5.405 8.409 -13.144 1.00 97.25 214 PHE A O 1
ATOM 1671 N N . PRO A 1 215 ? -5.582 7.080 -11.351 1.00 95.81 215 PRO A N 1
ATOM 1672 C CA . PRO A 1 215 ? -6.556 7.961 -10.703 1.00 95.81 215 PRO A CA 1
ATOM 1673 C C . PRO A 1 215 ? -6.025 9.364 -10.364 1.00 95.81 215 PRO A C 1
ATOM 1675 O O . PRO A 1 215 ? -6.813 10.264 -10.066 1.00 95.81 215 PRO A O 1
ATOM 1678 N N . ILE A 1 216 ? -4.704 9.574 -10.394 1.00 94.19 216 ILE A N 1
ATOM 1679 C CA . ILE A 1 216 ? -4.084 10.900 -10.264 1.00 94.19 216 ILE A CA 1
ATOM 1680 C C . ILE A 1 216 ? -4.298 11.736 -11.535 1.00 94.19 216 ILE A C 1
ATOM 1682 O O . ILE A 1 216 ? -4.475 12.952 -11.441 1.00 94.19 216 ILE A O 1
ATOM 1686 N N . PHE A 1 217 ? -4.285 11.102 -12.709 1.00 90.44 217 PHE A N 1
ATOM 1687 C CA . PHE A 1 217 ? -4.227 11.771 -14.015 1.00 90.44 217 PHE A CA 1
ATOM 1688 C C . PHE A 1 217 ? -5.553 11.735 -14.779 1.00 90.44 217 PHE A C 1
ATOM 1690 O O . PHE A 1 217 ? -5.840 12.622 -15.584 1.00 90.44 217 PHE A O 1
ATOM 1697 N N . SER A 1 218 ? -6.366 10.717 -14.524 1.00 87.88 218 SER A N 1
ATOM 1698 C CA . SER A 1 218 ? -7.612 10.450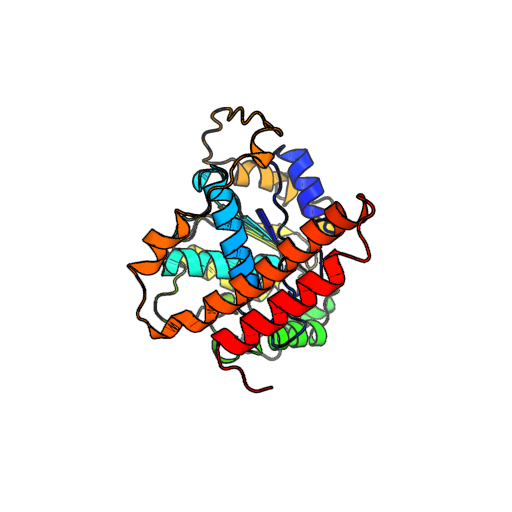 -15.233 1.00 87.88 218 SER A CA 1
ATOM 1699 C C . SER A 1 218 ? -8.831 10.932 -14.446 1.00 87.88 218 SER A C 1
ATOM 1701 O O . SER A 1 218 ? -8.800 11.167 -13.233 1.00 87.88 218 SER A O 1
ATOM 1703 N N . LYS A 1 219 ? -9.962 11.065 -15.143 1.00 86.44 219 LYS A N 1
ATOM 1704 C CA . LYS A 1 219 ? -11.252 11.288 -14.484 1.00 86.44 219 LYS A CA 1
ATOM 1705 C C . LYS A 1 219 ? -11.710 10.045 -13.737 1.00 86.44 219 LYS A C 1
ATOM 1707 O O . LYS A 1 219 ? -12.116 10.211 -12.596 1.00 86.44 219 LYS A O 1
ATOM 1712 N N . ALA A 1 220 ? -11.612 8.862 -14.350 1.00 89.69 220 ALA A N 1
ATOM 1713 C CA . ALA A 1 220 ? -12.001 7.572 -13.775 1.00 89.69 220 ALA A CA 1
ATOM 1714 C C . ALA A 1 220 ? -13.350 7.610 -13.014 1.00 89.69 220 ALA A C 1
ATOM 1716 O O . ALA A 1 220 ? -13.474 7.026 -11.939 1.00 89.69 220 ALA A O 1
ATOM 1717 N N . ASP A 1 221 ? -14.330 8.362 -13.533 1.00 91.81 221 ASP A N 1
ATOM 1718 C CA . ASP A 1 221 ? -15.616 8.672 -12.887 1.00 91.81 221 ASP A CA 1
ATOM 1719 C C . ASP A 1 221 ? -16.772 7.767 -13.359 1.00 91.81 221 ASP A C 1
ATOM 1721 O O . ASP A 1 221 ? -17.882 7.863 -12.833 1.00 91.81 221 ASP A O 1
ATOM 1725 N N . GLY A 1 222 ? -16.552 6.925 -14.372 1.00 92.69 222 GLY A N 1
ATOM 1726 C CA . GLY A 1 222 ? -17.545 5.981 -14.875 1.00 92.69 222 GLY A CA 1
ATOM 1727 C C . GLY A 1 222 ? -17.986 4.984 -13.802 1.00 92.69 222 GLY A C 1
ATOM 1728 O O . GLY A 1 222 ? -17.243 4.677 -12.876 1.00 92.69 222 GLY A O 1
ATOM 1729 N N . SER A 1 223 ? -19.187 4.417 -13.943 1.00 92.38 223 SER A N 1
ATOM 1730 C CA . SER A 1 223 ? -19.778 3.523 -12.928 1.00 92.38 223 SER A CA 1
ATOM 1731 C C . SER A 1 223 ? -18.951 2.267 -12.625 1.00 92.38 223 SER A C 1
ATOM 1733 O O . SER A 1 223 ? -19.117 1.661 -11.574 1.00 92.38 223 SER A O 1
ATOM 1735 N N . ASN A 1 224 ? -18.076 1.863 -13.549 1.00 90.88 224 ASN A N 1
ATOM 1736 C CA . ASN A 1 224 ? -17.175 0.722 -13.384 1.00 90.88 224 ASN A CA 1
ATOM 1737 C C . ASN A 1 224 ? -15.727 1.140 -13.069 1.00 90.88 224 ASN A C 1
ATOM 1739 O O . ASN A 1 224 ? -14.878 0.276 -12.858 1.00 90.88 224 ASN A O 1
ATOM 1743 N N . GLU A 1 225 ? -15.449 2.443 -13.050 1.00 94.81 225 GLU A N 1
ATOM 1744 C CA . GLU A 1 225 ? -14.133 3.029 -12.805 1.00 94.81 225 GLU A CA 1
ATOM 1745 C C . GLU A 1 225 ? -13.963 3.371 -11.320 1.00 94.81 225 GLU A C 1
ATOM 1747 O O . GLU A 1 225 ? -14.909 3.314 -10.533 1.00 94.81 225 GLU A O 1
ATOM 1752 N N . PHE A 1 226 ? -12.738 3.710 -10.917 1.00 95.75 226 PHE A N 1
ATOM 1753 C CA . PHE A 1 226 ? -12.389 3.871 -9.507 1.00 95.75 226 PHE A CA 1
ATOM 1754 C C . PHE A 1 226 ? -13.274 4.883 -8.771 1.00 95.75 226 PHE A C 1
ATOM 1756 O O . PHE A 1 226 ? -13.895 4.519 -7.775 1.00 95.75 226 PHE A O 1
ATOM 1763 N N . PHE A 1 227 ? -13.374 6.118 -9.270 1.00 94.81 227 PHE A N 1
ATOM 1764 C CA . PHE A 1 227 ? -14.157 7.160 -8.607 1.00 94.81 227 PHE A CA 1
ATOM 1765 C C . PHE A 1 227 ? -15.677 6.994 -8.784 1.00 94.81 227 PHE A C 1
ATOM 1767 O O . PHE A 1 227 ? -16.449 7.834 -8.317 1.00 94.81 227 PHE A O 1
ATOM 1774 N N . GLY A 1 228 ? -16.133 5.983 -9.525 1.00 92.56 228 GLY A N 1
ATOM 1775 C CA . GLY A 1 228 ? -17.543 5.602 -9.569 1.00 92.56 228 GLY A CA 1
ATOM 1776 C C . GLY A 1 228 ? -17.931 4.599 -8.481 1.00 92.56 228 GLY A C 1
ATOM 1777 O O . GLY A 1 228 ? -19.121 4.387 -8.264 1.00 92.56 228 GLY A O 1
ATOM 1778 N N . ARG A 1 229 ? -16.947 3.975 -7.817 1.00 94.12 229 ARG A N 1
ATOM 1779 C CA . ARG A 1 229 ? -17.139 2.798 -6.950 1.00 94.12 229 ARG A CA 1
ATOM 1780 C C . ARG A 1 229 ? -16.564 2.963 -5.547 1.00 94.12 229 ARG A C 1
ATOM 1782 O O . ARG A 1 229 ? -17.037 2.329 -4.608 1.00 94.12 229 ARG A O 1
ATOM 1789 N N . GLU A 1 230 ? -15.540 3.792 -5.386 1.00 93.44 230 GLU A N 1
ATOM 1790 C CA . GLU A 1 230 ? -14.820 4.000 -4.131 1.00 93.44 230 GLU A CA 1
ATOM 1791 C C . GLU A 1 230 ? -15.734 4.448 -2.991 1.00 93.44 230 GLU A C 1
ATOM 1793 O O . GLU A 1 230 ? -15.580 3.970 -1.867 1.00 93.44 230 GLU A O 1
ATOM 1798 N N . MET A 1 231 ? -16.698 5.331 -3.274 1.00 90.81 231 MET A N 1
ATOM 1799 C CA . MET A 1 231 ? -17.635 5.808 -2.258 1.00 90.81 231 MET A CA 1
ATOM 1800 C C . MET A 1 231 ? -18.475 4.657 -1.713 1.00 90.81 231 MET A C 1
ATOM 1802 O O . MET A 1 231 ? -18.515 4.472 -0.499 1.00 90.81 231 MET A O 1
ATOM 1806 N N . GLU A 1 232 ? -19.112 3.887 -2.598 1.00 91.19 232 GLU A N 1
ATOM 1807 C CA . GLU A 1 232 ? -19.944 2.746 -2.211 1.00 91.19 232 GLU A CA 1
ATOM 1808 C C . GLU A 1 232 ? -19.116 1.723 -1.434 1.00 91.19 232 GLU A C 1
ATOM 1810 O O . GLU A 1 232 ? -19.491 1.349 -0.329 1.00 91.19 232 GLU A O 1
ATOM 1815 N N . PHE A 1 233 ? -17.933 1.365 -1.931 1.00 93.75 233 PHE A N 1
ATOM 1816 C CA . PHE A 1 233 ? -17.046 0.424 -1.252 1.00 93.75 233 PHE A CA 1
ATOM 1817 C C . PHE A 1 233 ? -16.641 0.880 0.162 1.00 93.75 233 PHE A C 1
ATOM 1819 O O . PHE A 1 233 ? -16.591 0.066 1.096 1.00 93.75 233 PHE A O 1
ATOM 1826 N N . MET A 1 234 ? -16.332 2.172 0.332 1.00 90.94 234 MET A N 1
ATOM 1827 C CA . MET A 1 234 ? -15.926 2.732 1.623 1.00 90.94 234 MET A CA 1
ATOM 1828 C C . MET A 1 234 ? -17.073 2.757 2.639 1.00 90.94 234 MET A C 1
ATOM 1830 O O . MET A 1 234 ? -16.812 2.529 3.821 1.00 90.94 234 MET A O 1
ATOM 1834 N N . ILE A 1 235 ? -18.312 3.002 2.197 1.00 84.56 235 ILE A N 1
ATOM 1835 C CA . ILE A 1 235 ? -19.486 3.112 3.081 1.00 84.56 235 ILE A CA 1
ATOM 1836 C C . ILE A 1 235 ? -20.270 1.801 3.243 1.00 84.56 235 ILE A C 1
ATOM 1838 O O . ILE A 1 235 ? -21.047 1.658 4.185 1.00 84.56 235 ILE A O 1
ATOM 1842 N N . GLU A 1 236 ? -20.090 0.825 2.350 1.00 73.38 236 GLU A N 1
ATOM 1843 C CA . GLU A 1 236 ? -20.755 -0.477 2.438 1.00 73.38 236 GLU A CA 1
ATOM 1844 C C . GLU A 1 236 ? -20.385 -1.141 3.778 1.00 73.38 236 GLU A C 1
ATOM 1846 O O . GLU A 1 236 ? -19.218 -1.399 4.052 1.00 73.38 236 GLU A O 1
ATOM 1851 N N . GLY A 1 237 ? -21.354 -1.388 4.660 1.00 56.50 237 GLY A N 1
ATOM 1852 C CA . GLY A 1 237 ? -21.101 -2.005 5.971 1.00 56.50 237 GLY A CA 1
ATOM 1853 C C . GLY A 1 237 ? -20.770 -1.042 7.117 1.00 56.50 237 GLY A C 1
ATOM 1854 O O . GLY A 1 237 ? -20.791 -1.473 8.268 1.00 56.50 237 GLY A O 1
ATOM 1855 N N . THR A 1 238 ? -20.574 0.259 6.865 1.00 56.19 238 THR A N 1
ATOM 1856 C CA . THR A 1 238 ? -20.622 1.241 7.960 1.00 56.19 238 THR A CA 1
ATOM 1857 C C . THR A 1 238 ? -22.085 1.537 8.275 1.00 56.19 238 THR A C 1
ATOM 1859 O O . THR A 1 238 ? -22.804 2.121 7.465 1.00 56.19 238 THR A O 1
ATOM 1862 N N . GLU A 1 239 ? -22.553 1.174 9.472 1.00 47.16 239 GLU A N 1
ATOM 1863 C CA . GLU A 1 239 ? -23.757 1.804 10.013 1.00 47.16 239 GLU A CA 1
ATOM 1864 C C . GLU A 1 239 ? -23.453 3.300 10.152 1.00 47.16 239 GLU A C 1
ATOM 1866 O O . GLU A 1 239 ? -22.787 3.731 11.099 1.00 47.16 239 GLU A O 1
ATOM 1871 N N . LEU A 1 240 ? -23.910 4.105 9.189 1.00 43.84 240 LEU A N 1
ATOM 1872 C CA . LEU A 1 240 ? -23.911 5.564 9.265 1.00 43.84 240 LEU A CA 1
ATOM 1873 C C . LEU A 1 240 ? -24.922 6.012 10.332 1.00 43.84 240 LEU A C 1
ATOM 1875 O O . LEU A 1 240 ? -25.909 6.691 10.061 1.00 43.84 240 LEU A O 1
ATOM 1879 N N . GLY A 1 241 ? -24.670 5.650 11.588 1.00 36.72 241 GLY A N 1
ATOM 1880 C CA . GLY A 1 241 ? -25.140 6.433 12.710 1.00 36.72 241 GLY A CA 1
ATOM 1881 C C . GLY A 1 241 ? -24.440 7.775 12.595 1.00 36.72 241 GLY A C 1
ATOM 1882 O O . GLY A 1 241 ? -23.219 7.830 12.722 1.00 36.72 241 GLY A O 1
ATOM 1883 N N . VAL A 1 242 ? -25.204 8.825 12.289 1.00 31.16 242 VAL A N 1
ATOM 1884 C CA . VAL A 1 242 ? -24.764 10.222 12.224 1.00 31.16 242 VAL A CA 1
ATOM 1885 C C . VAL A 1 242 ? -23.919 10.521 13.462 1.00 31.16 242 VAL A C 1
ATOM 1887 O O . VAL A 1 242 ? -24.435 10.830 14.535 1.00 31.16 242 VAL A O 1
ATOM 1890 N N . CYS A 1 243 ? -22.603 10.365 13.350 1.00 34.41 243 CYS A N 1
ATOM 1891 C CA . CYS A 1 243 ? -21.701 10.650 14.443 1.00 34.41 243 CYS A CA 1
ATOM 1892 C C . CYS A 1 243 ? -21.464 12.149 14.370 1.00 34.41 243 CYS A C 1
ATOM 1894 O O . CYS A 1 243 ? -20.576 12.625 13.666 1.00 34.41 243 CYS A O 1
ATOM 1896 N N . GLY A 1 244 ? -22.333 12.899 15.048 1.00 28.25 244 GLY A N 1
ATOM 1897 C CA . GLY A 1 244 ? -22.116 14.303 15.356 1.00 28.25 244 GLY A CA 1
ATOM 1898 C C . GLY A 1 244 ? -20.901 14.440 16.267 1.00 28.25 244 GLY A C 1
ATOM 1899 O O . GLY A 1 244 ? -21.039 14.716 17.455 1.00 28.25 244 GLY A O 1
ATOM 1900 N N . ILE A 1 245 ? -19.701 14.224 15.727 1.00 36.94 245 ILE A N 1
ATOM 1901 C CA . ILE A 1 245 ? -18.464 14.637 16.374 1.00 36.94 245 ILE A CA 1
ATOM 1902 C C . ILE A 1 245 ? -18.374 16.140 16.137 1.00 36.94 245 ILE A C 1
ATOM 1904 O O . ILE A 1 245 ? -17.822 16.619 15.148 1.00 36.94 245 ILE A O 1
ATOM 1908 N N . VAL A 1 246 ? -18.984 16.900 17.043 1.00 27.91 246 VAL A N 1
ATOM 1909 C CA . VAL A 1 246 ? -18.710 18.328 17.167 1.00 27.91 246 VAL A CA 1
ATOM 1910 C C . VAL A 1 246 ? -17.244 18.445 17.577 1.00 27.91 246 VAL A C 1
ATOM 1912 O O . VAL A 1 246 ? -16.865 18.041 18.677 1.00 27.91 246 VAL A O 1
ATOM 1915 N N . PHE A 1 247 ? -16.405 18.954 16.674 1.00 35.34 247 PHE A N 1
ATOM 1916 C CA . PHE A 1 247 ? -15.021 19.298 16.984 1.00 35.34 247 PHE A CA 1
ATOM 1917 C C . PHE A 1 247 ? -15.009 20.446 17.997 1.00 35.34 247 PHE A C 1
ATOM 1919 O O . PHE A 1 247 ? -15.076 21.620 17.634 1.00 35.34 247 PHE A O 1
ATOM 1926 N N . ASP A 1 248 ? -14.921 20.106 19.279 1.00 28.45 248 ASP A N 1
ATOM 1927 C CA . ASP A 1 248 ? -14.637 21.075 20.327 1.00 28.45 248 ASP A CA 1
ATOM 1928 C C . ASP A 1 248 ? -13.128 21.355 20.351 1.00 28.45 248 ASP A C 1
ATOM 1930 O O . ASP A 1 248 ? -12.335 20.665 21.000 1.00 28.45 248 ASP A O 1
ATOM 1934 N N . TRP A 1 249 ? -12.724 22.374 19.591 1.00 31.08 249 TRP A N 1
ATOM 1935 C CA . TRP A 1 249 ? -11.340 22.849 19.500 1.00 31.08 249 TRP A CA 1
ATOM 1936 C C . TRP A 1 249 ? -10.747 23.259 20.860 1.00 31.08 249 TRP A C 1
ATOM 1938 O O . TRP A 1 249 ? -9.524 23.348 20.985 1.00 31.08 249 TRP A O 1
ATOM 1948 N N . VAL A 1 250 ? -11.578 23.473 21.888 1.00 31.72 250 VAL A N 1
ATOM 1949 C CA . VAL A 1 250 ? -11.141 23.846 23.240 1.00 31.72 250 VAL A CA 1
ATOM 1950 C C . VAL A 1 250 ? -10.601 22.631 24.010 1.00 31.72 250 VAL A C 1
ATOM 1952 O O . VAL A 1 250 ? -9.577 22.747 24.685 1.00 31.72 250 VAL A O 1
ATOM 1955 N N . LYS A 1 251 ? -11.171 21.430 23.827 1.00 29.84 251 LYS A N 1
ATOM 1956 C CA . LYS A 1 251 ? -10.730 20.208 24.539 1.00 29.84 251 LYS A CA 1
ATOM 1957 C C . LYS A 1 251 ? -9.368 19.667 24.093 1.00 29.84 251 LYS A C 1
ATOM 1959 O O . LYS A 1 251 ? -8.669 19.048 24.894 1.00 29.84 251 LYS A O 1
ATOM 1964 N N . LEU A 1 252 ? -8.939 19.941 22.860 1.00 37.62 252 LEU A N 1
ATOM 1965 C CA . LEU A 1 252 ? -7.619 19.530 22.351 1.00 37.62 252 LEU A CA 1
ATOM 1966 C C . LEU A 1 252 ? -6.440 20.233 23.053 1.00 37.62 252 LEU A C 1
ATOM 1968 O O . LEU A 1 252 ? -5.307 19.766 22.948 1.00 37.62 252 LEU A O 1
ATOM 1972 N N . ARG A 1 253 ? -6.681 21.331 23.787 1.00 32.41 253 ARG A N 1
ATOM 1973 C CA . ARG A 1 253 ? -5.641 22.017 24.575 1.00 32.41 253 ARG A CA 1
ATOM 1974 C C . ARG A 1 253 ? -5.495 21.505 26.008 1.00 32.41 253 ARG A C 1
ATOM 1976 O O . ARG A 1 253 ? -4.454 21.760 26.608 1.00 32.41 253 ARG A O 1
ATOM 1983 N N . GLU A 1 254 ? -6.480 20.787 26.548 1.00 34.00 254 GLU A N 1
ATOM 1984 C CA . GLU A 1 254 ? -6.531 20.464 27.985 1.00 34.00 254 GLU A CA 1
ATOM 1985 C C . GLU A 1 254 ? -6.302 18.983 28.327 1.00 34.00 254 GLU A C 1
ATOM 1987 O O . GLU A 1 254 ? -6.027 18.662 29.483 1.00 34.00 254 GLU A O 1
ATOM 1992 N N . PHE A 1 255 ? -6.302 18.067 27.351 1.00 35.53 255 PHE A N 1
ATOM 1993 C CA . PHE A 1 255 ? -6.015 16.650 27.613 1.00 35.53 255 PHE A CA 1
ATOM 1994 C C . PHE A 1 255 ? -4.511 16.352 27.699 1.00 35.53 255 PHE A C 1
ATOM 1996 O O . PHE A 1 255 ? -3.889 15.753 26.824 1.00 35.53 255 PHE A O 1
ATOM 2003 N N . GLY A 1 256 ? -3.918 16.737 28.827 1.00 40.31 256 GLY A N 1
ATOM 2004 C CA . GLY A 1 256 ? -2.679 16.152 29.324 1.00 40.31 256 GLY A CA 1
ATOM 2005 C C . GLY A 1 256 ? -2.937 14.782 29.956 1.00 40.31 256 GLY A C 1
ATOM 2006 O O . GLY A 1 256 ? -2.969 14.674 31.176 1.00 40.31 256 GLY A O 1
ATOM 2007 N N . MET A 1 257 ? -3.096 13.727 29.153 1.00 33.19 257 MET A N 1
ATOM 2008 C CA . MET A 1 257 ? -3.211 12.349 29.658 1.00 33.19 257 MET A CA 1
ATOM 2009 C C . MET A 1 257 ? -2.341 11.378 28.849 1.00 33.19 257 MET A C 1
ATOM 2011 O O . MET A 1 257 ? -2.795 10.714 27.930 1.00 33.19 257 MET A O 1
ATOM 2015 N N . PHE A 1 258 ? -1.072 11.259 29.249 1.00 37.97 258 PHE A N 1
ATOM 2016 C CA . PHE A 1 258 ? -0.144 10.204 28.816 1.00 37.97 258 PHE A CA 1
ATOM 2017 C C . PHE A 1 258 ? 0.174 9.257 29.990 1.00 37.97 258 PHE A C 1
ATOM 2019 O O . PHE A 1 258 ? 1.322 9.162 30.423 1.00 37.97 258 PHE A O 1
ATOM 2026 N N . SER A 1 259 ? -0.829 8.564 30.547 1.00 31.75 259 SER A N 1
ATOM 2027 C CA . SER A 1 259 ? -0.582 7.505 31.551 1.00 31.75 259 SER A CA 1
ATOM 2028 C C . SER A 1 259 ? -1.121 6.117 31.182 1.00 31.75 259 SER A C 1
ATOM 2030 O O . SER A 1 259 ? -0.721 5.140 31.814 1.00 31.75 259 SER A O 1
ATOM 2032 N N . LEU A 1 260 ? -1.926 5.971 30.121 1.00 31.17 260 LEU A N 1
ATOM 2033 C CA . LEU A 1 260 ? -2.495 4.663 29.760 1.00 31.17 260 LEU A CA 1
ATOM 2034 C C . LEU A 1 260 ? -1.558 3.788 28.902 1.00 31.17 260 LEU A C 1
ATOM 2036 O O . LEU A 1 260 ? -1.600 2.564 29.003 1.00 31.17 260 LEU A O 1
ATOM 2040 N N . CYS A 1 261 ? -0.618 4.397 28.167 1.00 35.84 261 CYS A N 1
ATOM 2041 C CA . CYS A 1 261 ? 0.429 3.675 27.427 1.00 35.84 261 CYS A CA 1
ATOM 2042 C C . CYS A 1 261 ? 1.381 2.872 28.339 1.00 35.84 261 CYS A C 1
ATOM 2044 O O . CYS A 1 261 ? 2.037 1.942 27.882 1.00 35.84 261 CYS A O 1
ATOM 2046 N N . HIS A 1 262 ? 1.478 3.204 29.631 1.00 31.42 262 HIS A N 1
ATOM 2047 C CA . HIS A 1 262 ? 2.488 2.612 30.512 1.00 31.42 262 HIS A CA 1
ATOM 2048 C C . HIS A 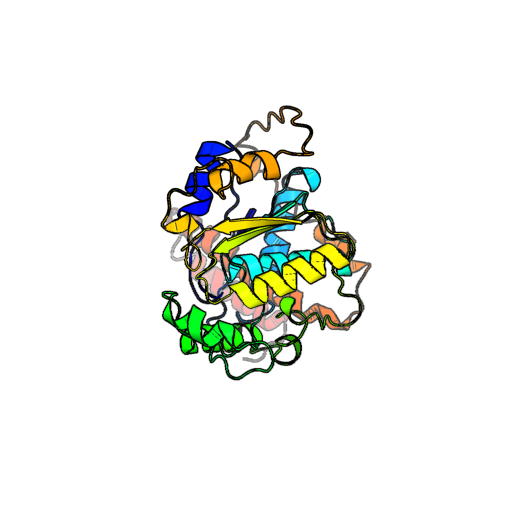1 262 ? 2.088 1.269 31.142 1.00 31.42 262 HIS A C 1
ATOM 2050 O O . HIS A 1 262 ? 2.981 0.488 31.457 1.00 31.42 262 HIS A O 1
ATOM 2056 N N . LYS A 1 263 ? 0.790 0.976 31.311 1.00 28.64 263 LYS A N 1
ATOM 2057 C CA . LYS A 1 263 ? 0.338 -0.289 31.926 1.00 28.64 263 LYS A CA 1
ATOM 2058 C C . LYS A 1 263 ? 0.167 -1.420 30.913 1.00 28.64 263 LYS A C 1
ATOM 2060 O O . LYS A 1 263 ? 0.635 -2.522 31.159 1.00 28.64 263 LYS A O 1
ATOM 2065 N N . VAL A 1 264 ? -0.399 -1.136 29.740 1.00 33.06 264 VAL A N 1
ATOM 2066 C CA . VAL A 1 264 ? -0.690 -2.181 28.738 1.00 33.06 264 VAL A CA 1
ATOM 2067 C C . VAL A 1 264 ? 0.578 -2.673 28.016 1.00 33.06 264 VAL A C 1
ATOM 2069 O O . VAL A 1 264 ? 0.664 -3.837 27.632 1.00 33.06 264 VAL A O 1
ATOM 2072 N N . LEU A 1 265 ? 1.606 -1.823 27.889 1.00 34.62 265 LEU A N 1
ATOM 2073 C CA . LEU A 1 265 ? 2.865 -2.166 27.208 1.00 34.62 265 LEU A CA 1
ATOM 2074 C C . LEU A 1 265 ? 3.943 -2.764 28.133 1.00 34.62 265 LEU A C 1
ATOM 2076 O O . LEU A 1 265 ? 4.906 -3.343 27.636 1.00 34.62 265 LEU A O 1
ATOM 2080 N N . ALA A 1 266 ? 3.804 -2.640 29.459 1.00 32.84 266 ALA A N 1
ATOM 2081 C CA . ALA A 1 266 ? 4.771 -3.181 30.420 1.00 32.84 266 ALA A CA 1
ATOM 2082 C C . ALA A 1 266 ? 4.509 -4.654 30.784 1.00 32.84 266 ALA A C 1
ATOM 2084 O O . ALA A 1 266 ? 5.441 -5.364 31.148 1.00 32.84 266 ALA A O 1
ATOM 2085 N N . GLU A 1 267 ? 3.268 -5.130 30.659 1.00 32.56 267 GLU A N 1
ATOM 2086 C CA . GLU A 1 267 ? 2.874 -6.477 31.101 1.00 32.56 267 GLU A CA 1
ATOM 2087 C C . GLU A 1 267 ? 3.074 -7.571 30.030 1.00 32.56 267 GLU A C 1
ATOM 2089 O O . GLU A 1 267 ? 2.889 -8.750 30.318 1.00 32.56 267 GLU A O 1
ATOM 2094 N N . SER A 1 268 ? 3.489 -7.222 28.803 1.00 37.31 268 SER A N 1
ATOM 2095 C CA . SER A 1 268 ? 3.442 -8.140 27.649 1.00 37.31 268 SER A CA 1
ATOM 2096 C C . SER A 1 268 ? 4.736 -8.292 26.826 1.00 37.31 268 SER A C 1
ATOM 2098 O O . SER A 1 268 ? 4.696 -8.897 25.754 1.00 37.31 268 SER A O 1
ATOM 2100 N N . MET A 1 269 ? 5.907 -7.829 27.294 1.00 32.16 269 MET A N 1
ATOM 2101 C CA . MET A 1 269 ? 7.172 -7.997 26.547 1.00 32.16 269 MET A CA 1
ATOM 2102 C C . MET A 1 269 ? 8.359 -8.499 27.393 1.00 32.16 269 MET A C 1
ATOM 2104 O O . MET A 1 269 ? 8.617 -7.961 28.468 1.00 32.16 269 MET A O 1
ATOM 2108 N N . PRO A 1 270 ? 9.164 -9.466 26.899 1.00 32.53 270 PRO A N 1
ATOM 2109 C CA . PRO A 1 270 ? 10.437 -9.823 27.520 1.00 32.53 270 PRO A CA 1
ATOM 2110 C C . PRO A 1 270 ? 11.472 -8.691 27.376 1.00 32.53 270 PRO A C 1
ATOM 2112 O O . PRO A 1 270 ? 11.595 -8.054 26.327 1.00 32.53 270 PRO A O 1
ATOM 2115 N N . ALA A 1 271 ? 12.265 -8.482 28.432 1.00 34.91 271 ALA A N 1
ATOM 2116 C CA . ALA A 1 271 ? 13.140 -7.327 28.688 1.00 34.91 271 ALA A CA 1
ATOM 2117 C C . ALA A 1 271 ? 14.197 -6.972 27.611 1.00 34.91 271 ALA A C 1
ATOM 2119 O O . ALA A 1 271 ? 14.855 -5.938 27.714 1.00 34.91 271 ALA A O 1
ATOM 2120 N N . ARG A 1 272 ? 14.369 -7.776 26.552 1.00 33.59 272 ARG A N 1
ATOM 2121 C CA . ARG A 1 272 ? 15.357 -7.523 25.484 1.00 33.59 272 ARG A CA 1
ATOM 2122 C C . ARG A 1 272 ? 14.940 -6.460 24.456 1.00 33.59 272 ARG A C 1
ATOM 2124 O O . ARG A 1 272 ? 15.804 -5.974 23.735 1.00 33.59 272 ARG A O 1
ATOM 2131 N N . ASN A 1 273 ? 13.673 -6.036 24.421 1.00 34.72 273 ASN A N 1
ATOM 2132 C CA . ASN A 1 273 ? 13.168 -5.067 23.429 1.00 34.72 273 ASN A CA 1
ATOM 2133 C C . ASN A 1 273 ? 13.098 -3.605 23.923 1.00 34.72 273 ASN A C 1
ATOM 2135 O O . ASN A 1 273 ? 12.633 -2.721 23.203 1.00 34.72 273 ASN A O 1
ATOM 2139 N N . MET A 1 274 ? 13.594 -3.315 25.130 1.00 29.28 274 MET A N 1
ATOM 2140 C CA . MET A 1 274 ? 13.432 -2.010 25.792 1.00 29.28 274 MET A CA 1
ATOM 2141 C C . MET A 1 274 ? 14.249 -0.861 25.156 1.00 29.28 274 MET A C 1
ATOM 2143 O O . MET A 1 274 ? 13.952 0.311 25.373 1.00 29.28 274 MET A O 1
ATOM 2147 N N . ILE A 1 275 ? 15.231 -1.178 24.304 1.00 29.72 275 ILE A N 1
ATOM 2148 C CA . ILE A 1 275 ? 16.167 -0.210 23.694 1.00 29.72 275 ILE A CA 1
ATOM 2149 C C . ILE A 1 275 ? 15.488 0.682 22.629 1.00 29.72 275 ILE A C 1
ATOM 2151 O O . ILE A 1 275 ? 15.939 1.797 22.361 1.00 29.72 275 ILE A O 1
ATOM 2155 N N . VAL A 1 276 ? 14.371 0.243 22.033 1.00 33.81 276 VAL A N 1
ATOM 2156 C CA . VAL A 1 276 ? 13.691 0.986 20.950 1.00 33.81 276 VAL A CA 1
ATOM 2157 C C . VAL A 1 276 ? 12.867 2.172 21.481 1.00 33.81 276 VAL A C 1
ATOM 2159 O O . VAL A 1 276 ? 12.757 3.198 20.809 1.00 33.81 276 VAL A O 1
ATOM 2162 N N . LEU A 1 277 ? 12.349 2.085 22.712 1.00 29.44 277 LEU A N 1
ATOM 2163 C CA . LEU A 1 277 ? 11.475 3.109 23.305 1.00 29.44 277 LEU A CA 1
ATOM 2164 C C . LEU A 1 277 ? 12.230 4.344 23.830 1.00 29.44 277 LEU A C 1
ATOM 2166 O O . LEU A 1 277 ? 11.676 5.446 23.835 1.00 29.44 277 LEU A O 1
ATOM 2170 N N . GLU A 1 278 ? 13.502 4.218 24.221 1.00 29.70 278 GLU A N 1
ATOM 2171 C CA . GLU A 1 278 ? 14.264 5.361 24.752 1.00 29.70 278 GLU A CA 1
ATOM 2172 C C . GLU A 1 278 ? 14.554 6.444 23.701 1.00 29.70 278 GLU A C 1
ATOM 2174 O O . GLU A 1 278 ? 14.567 7.635 24.022 1.00 29.70 278 GLU A O 1
ATOM 2179 N N . LYS A 1 279 ? 14.690 6.077 22.419 1.00 29.69 279 LYS A N 1
ATOM 2180 C CA . LYS A 1 279 ? 14.916 7.053 21.337 1.00 29.69 279 LYS A CA 1
ATOM 2181 C C . LYS A 1 279 ? 13.683 7.913 21.042 1.00 29.69 279 LYS A C 1
ATOM 2183 O O . LYS A 1 279 ? 13.832 9.092 20.723 1.00 29.69 279 LYS A O 1
ATOM 2188 N N . VAL A 1 280 ? 12.476 7.367 21.216 1.00 33.47 280 VAL A N 1
ATOM 2189 C CA . VAL A 1 280 ? 11.211 8.111 21.048 1.00 33.47 280 VAL A CA 1
ATOM 2190 C C . VAL A 1 280 ? 11.043 9.158 22.159 1.00 33.47 280 VAL A C 1
ATOM 2192 O O . VAL A 1 280 ? 10.618 10.284 21.894 1.00 33.47 280 VAL A O 1
ATOM 2195 N N . ARG A 1 281 ? 11.484 8.849 23.389 1.00 31.00 281 ARG A N 1
ATOM 2196 C CA . ARG A 1 281 ? 11.508 9.809 24.510 1.00 31.00 281 ARG A CA 1
ATOM 2197 C C . ARG A 1 281 ? 12.442 10.997 24.256 1.00 31.00 281 ARG A C 1
ATOM 2199 O O . ARG A 1 281 ? 12.080 12.129 24.575 1.00 31.00 281 ARG A O 1
ATOM 2206 N N . PHE A 1 282 ? 13.615 10.770 23.659 1.00 28.38 282 PHE A N 1
ATOM 2207 C CA . PHE A 1 282 ? 14.612 11.826 23.434 1.00 28.38 282 PHE A CA 1
ATOM 2208 C C . PHE A 1 282 ? 14.153 12.865 22.395 1.00 28.38 282 PHE A C 1
ATOM 2210 O O . PHE A 1 282 ? 14.290 14.070 22.614 1.00 28.38 282 PHE A O 1
ATOM 2217 N N . VAL A 1 283 ? 13.520 12.415 21.304 1.00 33.78 283 VAL A N 1
ATOM 2218 C CA . VAL A 1 283 ? 12.965 13.301 20.261 1.00 33.78 283 VAL A CA 1
ATOM 2219 C C . VAL A 1 283 ? 11.797 14.140 20.802 1.00 33.78 283 VAL A C 1
ATOM 2221 O O . VAL A 1 283 ? 11.679 15.323 20.480 1.00 33.78 283 VAL A O 1
ATOM 2224 N N . HIS A 1 284 ? 10.981 13.574 21.698 1.00 37.12 284 HIS A N 1
ATOM 2225 C CA . HIS A 1 284 ? 9.888 14.294 22.359 1.00 37.12 284 HIS A CA 1
ATOM 2226 C C . HIS A 1 284 ? 10.391 15.369 23.345 1.00 37.12 284 HIS A C 1
ATOM 2228 O O . HIS A 1 284 ? 9.801 16.447 23.454 1.00 37.12 284 HIS A O 1
ATOM 2234 N N . MET A 1 285 ? 11.518 15.121 24.022 1.00 33.00 285 MET A N 1
ATOM 2235 C CA . MET A 1 285 ? 12.107 16.063 24.981 1.00 33.00 285 MET A CA 1
ATOM 2236 C C . MET A 1 285 ? 12.699 17.308 24.294 1.00 33.00 285 MET A C 1
ATOM 2238 O O . MET A 1 285 ? 12.516 18.424 24.781 1.00 33.00 285 MET A O 1
ATOM 2242 N N . ILE A 1 286 ? 13.326 17.142 23.121 1.00 36.06 286 ILE A N 1
ATOM 2243 C CA . ILE A 1 286 ? 13.839 18.262 22.309 1.00 36.06 286 ILE A CA 1
ATOM 2244 C C . ILE A 1 286 ? 12.686 19.122 21.764 1.00 36.06 286 ILE A C 1
ATOM 2246 O O . ILE A 1 286 ? 12.792 20.350 21.738 1.00 36.06 286 ILE A O 1
ATOM 2250 N N . ARG A 1 287 ? 11.547 18.510 21.403 1.00 39.25 287 ARG A N 1
ATOM 2251 C CA . ARG A 1 287 ? 10.377 19.244 20.891 1.00 39.25 287 ARG A CA 1
ATOM 2252 C C . ARG A 1 287 ? 9.696 20.101 21.965 1.00 39.25 287 ARG A C 1
ATOM 2254 O O . ARG A 1 287 ? 9.401 21.265 21.707 1.00 39.25 287 ARG A O 1
ATOM 2261 N N . LYS A 1 288 ? 9.538 19.576 23.190 1.00 38.75 288 LYS A N 1
ATOM 2262 C CA . LYS A 1 288 ? 9.034 20.355 24.342 1.00 38.75 288 LYS A CA 1
ATOM 2263 C C . LYS A 1 288 ? 9.982 21.483 24.761 1.00 38.75 288 LYS A C 1
ATOM 2265 O O . LYS A 1 288 ? 9.517 22.553 25.162 1.00 38.75 288 LYS A O 1
ATOM 2270 N N . ALA A 1 289 ? 11.296 21.271 24.646 1.00 36.88 289 ALA A N 1
ATOM 2271 C CA . ALA A 1 289 ? 12.283 22.313 24.916 1.00 36.88 289 ALA A CA 1
ATOM 2272 C C . ALA A 1 289 ? 12.182 23.463 23.897 1.00 36.88 289 ALA A C 1
ATOM 2274 O O . ALA A 1 289 ? 12.159 24.619 24.308 1.00 36.88 289 ALA A O 1
ATOM 2275 N N . GLY A 1 290 ? 12.022 23.159 22.602 1.00 37.53 290 GLY A N 1
ATOM 2276 C CA . GLY A 1 290 ? 11.894 24.165 21.538 1.00 37.53 290 GLY A CA 1
ATOM 2277 C C . GLY A 1 290 ? 10.583 24.967 21.563 1.00 37.53 290 GLY A C 1
ATOM 2278 O O . GLY A 1 290 ? 10.586 26.163 21.270 1.00 37.53 290 GLY A O 1
ATOM 2279 N N . GLU A 1 291 ? 9.463 24.352 21.959 1.00 42.88 291 GLU A N 1
ATOM 2280 C CA . GLU A 1 291 ? 8.177 25.055 22.133 1.00 42.88 291 GLU A CA 1
ATOM 2281 C C . GLU A 1 291 ? 8.201 25.995 23.354 1.00 42.88 291 GLU A C 1
ATOM 2283 O O . GLU A 1 291 ? 7.710 27.124 23.283 1.00 42.88 291 GLU A O 1
ATOM 2288 N N . SER A 1 292 ? 8.881 25.592 24.433 1.00 37.66 292 SER A N 1
ATOM 2289 C CA . SER A 1 292 ? 9.124 26.453 25.600 1.00 37.66 292 SER A CA 1
ATOM 2290 C C . SER A 1 292 ? 10.098 27.603 25.283 1.00 37.66 292 SER A C 1
ATOM 2292 O O . SER A 1 292 ? 9.952 28.705 25.809 1.00 37.66 292 SER A O 1
ATOM 2294 N N . GLU A 1 293 ? 11.067 27.380 24.386 1.00 34.66 293 GLU A N 1
ATOM 2295 C CA . GLU A 1 293 ? 12.055 28.375 23.934 1.00 34.66 293 GLU A CA 1
ATOM 2296 C C . GLU A 1 293 ? 11.402 29.507 23.118 1.00 34.66 293 GLU A C 1
ATOM 2298 O O . GLU A 1 293 ? 11.747 30.677 23.299 1.00 34.66 293 GLU A O 1
ATOM 2303 N N . ARG A 1 294 ? 10.398 29.187 22.284 1.00 44.53 294 ARG A N 1
ATOM 2304 C CA . ARG A 1 294 ? 9.606 30.187 21.538 1.00 44.53 294 ARG A CA 1
ATOM 2305 C C . ARG A 1 294 ? 8.720 31.036 22.450 1.00 44.53 294 ARG A C 1
ATOM 2307 O O . ARG A 1 294 ? 8.630 32.242 22.238 1.00 44.53 294 ARG A O 1
ATOM 2314 N N . LEU A 1 295 ? 8.126 30.431 23.481 1.00 38.81 295 LEU A N 1
ATOM 2315 C CA . LEU A 1 295 ? 7.281 31.130 24.457 1.00 38.81 295 LEU A CA 1
ATOM 2316 C C . LEU A 1 295 ? 8.103 32.001 25.430 1.00 38.81 295 LEU A C 1
ATOM 2318 O O . LEU A 1 295 ? 7.661 33.063 25.852 1.00 38.81 295 LEU A O 1
ATOM 2322 N N . ALA A 1 296 ? 9.328 31.589 25.766 1.00 36.19 296 ALA A N 1
ATOM 2323 C CA . ALA A 1 296 ? 10.218 32.366 26.629 1.00 36.19 296 ALA A CA 1
ATOM 2324 C C . ALA A 1 296 ? 10.915 33.525 25.887 1.00 36.19 296 ALA A C 1
ATOM 2326 O O . ALA A 1 296 ? 11.201 34.563 26.492 1.00 36.19 296 ALA A O 1
ATOM 2327 N N . MET A 1 297 ? 11.169 33.390 24.577 1.00 41.19 297 MET A N 1
ATOM 2328 C CA . MET A 1 297 ? 11.745 34.466 23.759 1.00 41.19 297 MET A CA 1
ATOM 2329 C C . MET A 1 297 ? 10.800 35.661 23.565 1.00 41.19 297 MET A C 1
ATOM 2331 O O . MET A 1 297 ? 11.296 36.768 23.355 1.00 41.19 297 MET A O 1
ATOM 2335 N N . SER A 1 298 ? 9.481 35.486 23.712 1.00 45.00 298 SER A N 1
ATOM 2336 C CA . SER A 1 298 ? 8.517 36.596 23.672 1.00 45.00 298 SER A CA 1
ATOM 2337 C C . SER A 1 298 ? 8.442 37.407 24.975 1.00 45.00 298 SER A C 1
ATOM 2339 O O . SER A 1 298 ? 7.821 38.463 24.985 1.00 45.00 298 SER A O 1
ATOM 2341 N N . LEU A 1 299 ? 9.081 36.957 26.067 1.00 42.47 299 LEU A N 1
ATOM 2342 C CA . LEU A 1 299 ? 8.961 37.557 27.410 1.00 42.47 299 LEU A CA 1
ATOM 2343 C C . LEU A 1 299 ? 10.275 38.164 27.961 1.00 42.47 299 LEU A C 1
ATOM 2345 O O . LEU A 1 299 ? 10.449 38.312 29.167 1.00 42.47 299 LEU A O 1
ATOM 2349 N N . GLY A 1 300 ? 11.215 38.562 27.094 1.00 44.31 300 GLY A N 1
ATOM 2350 C CA . GLY A 1 300 ? 12.257 39.553 27.441 1.00 44.31 300 GLY A CA 1
ATOM 2351 C C . GLY A 1 300 ? 13.399 39.124 28.387 1.00 44.31 300 GLY A C 1
ATOM 2352 O O . GLY A 1 300 ? 14.168 39.970 28.837 1.00 44.31 300 GLY A O 1
ATOM 2353 N N . GLY A 1 301 ? 13.588 37.834 28.681 1.00 48.72 301 GLY A N 1
ATOM 2354 C CA . GLY A 1 301 ? 14.530 37.357 29.712 1.00 48.72 301 GLY A CA 1
ATOM 2355 C C . GLY A 1 301 ? 15.879 36.780 29.243 1.00 48.72 301 GLY A C 1
ATOM 2356 O O . GLY A 1 301 ? 16.320 35.776 29.796 1.00 48.72 301 GLY A O 1
ATOM 2357 N N . ARG A 1 302 ? 16.574 37.342 28.241 1.00 45.47 302 ARG A N 1
ATOM 2358 C CA . ARG A 1 302 ? 17.733 36.670 27.585 1.00 45.47 302 ARG A CA 1
ATOM 2359 C C . ARG A 1 302 ? 18.934 36.300 28.480 1.00 45.47 302 ARG A C 1
ATOM 2361 O O . ARG A 1 302 ? 19.608 35.316 28.190 1.00 45.47 302 ARG A O 1
ATOM 2368 N N . LYS A 1 303 ? 19.240 37.043 29.552 1.00 44.66 303 LYS A N 1
ATOM 2369 C CA . LYS A 1 30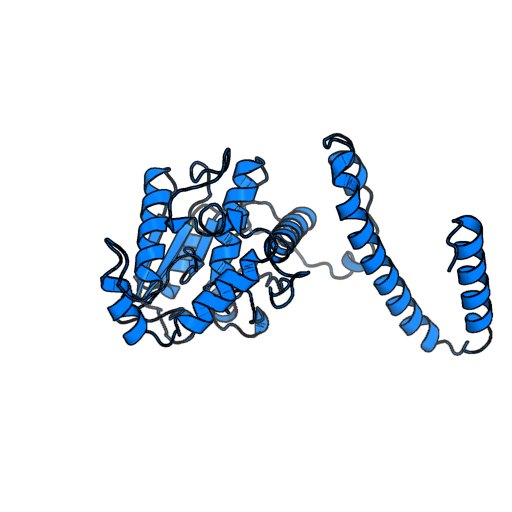3 ? 20.489 36.831 30.328 1.00 44.66 303 LYS A CA 1
ATOM 2370 C C . LYS A 1 303 ? 20.349 35.900 31.539 1.00 44.66 303 LYS A C 1
ATOM 2372 O O . LYS A 1 303 ? 21.307 35.216 31.884 1.00 44.66 303 LYS A O 1
ATOM 2377 N N . LYS A 1 304 ? 19.167 35.816 32.158 1.00 44.50 304 LYS A N 1
ATOM 2378 C CA . LYS A 1 304 ? 18.948 35.008 33.378 1.00 44.50 304 LYS A CA 1
ATOM 2379 C C . LYS A 1 304 ? 18.764 33.510 33.076 1.00 44.50 304 LYS A C 1
ATOM 2381 O O . LYS A 1 304 ? 19.065 32.674 33.921 1.00 44.50 304 LYS A O 1
ATOM 2386 N N . PHE A 1 305 ? 18.325 33.172 31.858 1.00 44.22 305 PHE A N 1
ATOM 2387 C CA . PHE A 1 305 ? 18.038 31.793 31.442 1.00 44.22 305 PHE A CA 1
ATOM 2388 C C . PHE A 1 305 ? 19.249 31.024 30.901 1.00 44.22 305 PHE A C 1
ATOM 2390 O O . PHE A 1 305 ? 19.330 29.817 31.110 1.00 44.22 305 PHE A O 1
ATOM 2397 N N . LYS A 1 306 ? 20.225 31.700 30.276 1.00 46.25 306 LYS A N 1
ATOM 2398 C CA . LYS A 1 306 ? 21.439 31.037 29.765 1.00 46.25 306 LYS A CA 1
ATOM 2399 C C . LYS A 1 306 ? 22.264 30.409 30.899 1.00 46.25 306 LYS A C 1
ATOM 2401 O O . LYS A 1 306 ? 22.656 29.254 30.795 1.00 46.25 306 LYS A O 1
ATOM 2406 N N . LYS A 1 307 ? 22.387 31.120 32.028 1.00 46.06 307 LYS A N 1
ATOM 2407 C CA . LYS A 1 307 ? 23.072 30.637 33.238 1.00 46.06 307 LYS A CA 1
ATOM 2408 C C . LYS A 1 307 ? 22.373 29.419 33.872 1.00 46.06 307 LYS A C 1
ATOM 2410 O O . LYS A 1 307 ? 23.028 28.438 34.193 1.00 46.06 307 LYS A O 1
ATOM 2415 N N . ARG A 1 308 ? 21.033 29.429 33.944 1.00 47.41 308 ARG A N 1
ATOM 2416 C CA . ARG A 1 308 ? 20.235 28.290 34.449 1.00 47.41 308 ARG A CA 1
ATOM 2417 C C . ARG A 1 308 ? 20.278 27.059 33.537 1.00 47.41 308 ARG A C 1
ATOM 2419 O O . ARG A 1 308 ? 20.219 25.940 34.035 1.00 47.41 308 ARG A O 1
ATOM 2426 N N . ARG A 1 309 ? 20.380 27.251 32.216 1.00 44.25 309 ARG A N 1
ATOM 2427 C CA . ARG A 1 309 ? 20.529 26.157 31.240 1.00 44.25 309 ARG A CA 1
ATOM 2428 C C . ARG A 1 309 ? 21.883 25.463 31.390 1.00 44.25 309 ARG A C 1
ATOM 2430 O O . ARG A 1 309 ? 21.922 24.240 31.386 1.00 44.25 309 ARG A O 1
ATOM 2437 N N . GLU A 1 310 ? 22.963 26.221 31.569 1.00 48.19 310 GLU A N 1
ATOM 2438 C CA . GLU A 1 310 ? 24.310 25.671 31.790 1.00 48.19 310 GLU A CA 1
ATOM 2439 C C . GLU A 1 310 ? 24.425 24.945 33.145 1.00 48.19 310 GLU A C 1
ATOM 2441 O O . GLU A 1 310 ? 25.003 23.860 33.207 1.00 48.19 310 GLU A O 1
ATOM 2446 N N . GLU A 1 311 ? 23.801 25.472 34.206 1.00 45.03 311 GLU A N 1
ATOM 2447 C CA . GLU A 1 311 ? 23.749 24.830 35.532 1.00 45.03 311 GLU A CA 1
ATOM 2448 C C . GLU A 1 311 ? 22.924 23.525 35.526 1.00 45.03 311 GLU A C 1
ATOM 2450 O O . GLU A 1 311 ? 23.371 22.513 36.065 1.00 45.03 311 GLU A O 1
ATOM 2455 N N . ALA A 1 312 ? 21.764 23.495 34.855 1.00 44.59 312 ALA A N 1
ATOM 2456 C CA . ALA A 1 312 ? 20.934 22.289 34.740 1.00 44.59 312 ALA A CA 1
ATOM 2457 C C . ALA A 1 312 ? 21.578 21.200 33.862 1.00 44.59 312 ALA A C 1
ATOM 2459 O O . ALA A 1 312 ? 21.440 20.004 34.134 1.00 44.59 312 ALA A O 1
ATOM 2460 N N . MET A 1 313 ? 22.309 21.603 32.820 1.00 42.91 313 MET A N 1
ATOM 2461 C CA . MET A 1 313 ? 23.017 20.677 31.936 1.00 42.91 313 MET A CA 1
ATOM 2462 C C . MET A 1 313 ? 24.229 20.055 32.647 1.00 42.91 313 MET A C 1
ATOM 2464 O O . MET A 1 313 ? 24.423 18.848 32.540 1.00 42.91 313 MET A O 1
ATOM 2468 N N . ARG A 1 314 ? 24.967 20.829 33.463 1.00 43.62 314 ARG A N 1
ATOM 2469 C CA . ARG A 1 314 ? 26.038 20.304 34.335 1.00 43.62 314 ARG A CA 1
ATOM 2470 C C . ARG A 1 314 ? 25.518 19.334 35.397 1.00 43.62 314 ARG A C 1
ATOM 2472 O O . ARG A 1 314 ? 26.053 18.236 35.510 1.00 43.62 314 ARG A O 1
ATOM 2479 N N . ALA A 1 315 ? 24.427 19.678 36.086 1.00 40.47 315 ALA A N 1
ATOM 2480 C CA . ALA A 1 315 ? 23.828 18.809 37.103 1.00 40.47 315 ALA A CA 1
ATOM 2481 C C . ALA A 1 315 ? 23.348 17.458 36.533 1.00 40.47 315 ALA A C 1
ATOM 2483 O O . ALA A 1 315 ? 23.421 16.432 37.205 1.00 40.47 315 ALA A O 1
ATOM 2484 N N . THR A 1 316 ? 22.897 17.439 35.273 1.00 39.59 316 THR A N 1
ATOM 2485 C CA . THR A 1 316 ? 22.427 16.213 34.604 1.00 39.59 316 THR A CA 1
ATOM 2486 C C . THR A 1 316 ? 23.581 15.312 34.147 1.00 39.59 316 THR A C 1
ATOM 2488 O O . THR A 1 316 ? 23.432 14.090 34.131 1.00 39.59 316 THR A O 1
ATOM 2491 N N . VAL A 1 317 ? 24.729 15.897 33.789 1.00 43.88 317 VAL A N 1
ATOM 2492 C CA . VAL A 1 317 ? 25.942 15.154 33.406 1.00 43.88 317 VAL A CA 1
ATOM 2493 C C . VAL A 1 317 ? 26.603 14.524 34.639 1.00 43.88 317 VAL A C 1
ATOM 2495 O O . VAL A 1 317 ? 26.946 13.343 34.598 1.00 43.88 317 VAL A O 1
ATOM 2498 N N . GLU A 1 318 ? 26.677 15.248 35.762 1.00 37.75 318 GLU A N 1
ATOM 2499 C CA . GLU A 1 318 ? 27.245 14.739 37.022 1.00 37.75 318 GLU A CA 1
ATOM 2500 C C . GLU A 1 318 ? 26.384 13.646 37.680 1.00 37.75 318 GLU A C 1
ATOM 2502 O O . GLU A 1 318 ? 26.925 12.650 38.154 1.00 37.75 318 GLU A O 1
ATOM 2507 N N . GLN A 1 319 ? 25.047 13.755 37.660 1.00 36.69 319 GLN A N 1
ATOM 2508 C CA . GLN A 1 319 ? 24.166 12.741 38.271 1.00 36.69 319 GLN A CA 1
ATOM 2509 C C . GLN A 1 319 ? 24.110 11.404 37.522 1.00 36.69 319 GLN A C 1
ATOM 2511 O O . GLN A 1 319 ? 23.660 10.411 38.093 1.00 36.69 319 GLN A O 1
ATOM 2516 N N . LYS A 1 320 ? 24.507 11.363 36.245 1.00 39.19 320 LYS A N 1
ATOM 2517 C CA . LYS A 1 320 ? 24.375 10.164 35.401 1.00 39.19 320 LYS A CA 1
ATOM 2518 C C . LYS A 1 320 ? 25.704 9.550 34.961 1.00 39.19 320 LYS A C 1
ATOM 2520 O O . LYS A 1 320 ? 25.685 8.601 34.185 1.00 39.19 320 LYS A O 1
ATOM 2525 N N . GLY A 1 321 ? 26.834 10.056 35.461 1.00 34.50 321 GLY A N 1
ATOM 2526 C CA . GLY A 1 321 ? 28.152 9.451 35.240 1.00 34.50 321 GLY A CA 1
ATOM 2527 C C . GLY A 1 321 ? 28.606 9.410 33.777 1.00 34.50 321 GLY A C 1
ATOM 2528 O O . GLY A 1 321 ? 29.433 8.574 33.424 1.00 34.50 321 GLY A O 1
ATOM 2529 N N . TYR A 1 322 ? 28.078 10.284 32.915 1.00 32.28 322 TYR A N 1
ATOM 2530 C CA . TYR A 1 322 ? 28.547 10.381 31.534 1.00 32.28 322 TYR A CA 1
ATOM 2531 C C . TYR A 1 322 ? 29.877 11.138 31.513 1.00 32.28 322 TYR A C 1
ATOM 2533 O O . TYR A 1 322 ? 29.906 12.360 31.655 1.00 32.28 322 TYR A O 1
ATOM 2541 N N . VAL A 1 323 ? 30.980 10.405 31.351 1.00 29.28 323 VAL A N 1
ATOM 2542 C CA . VAL A 1 323 ? 32.262 10.995 30.950 1.00 29.28 323 VAL A CA 1
ATOM 2543 C C . VAL A 1 323 ? 32.145 11.387 29.477 1.00 29.28 323 VAL A C 1
ATOM 2545 O O . VAL A 1 323 ? 31.600 10.623 28.679 1.00 29.28 323 VAL A O 1
ATOM 2548 N N . CYS A 1 324 ? 32.574 12.615 29.182 1.00 31.00 324 CYS A N 1
ATOM 2549 C CA . CYS A 1 324 ? 32.528 13.246 27.866 1.00 31.00 324 CYS A CA 1
ATOM 2550 C C . CYS A 1 324 ? 33.256 12.437 26.785 1.00 31.00 324 CYS A C 1
ATOM 2552 O O . CYS A 1 324 ? 34.318 11.858 27.108 1.00 31.00 324 CYS A O 1
#

Sequence (324 aa):
MYFVGGGMVQGHPLTSAIPWRVIQKTNIPIFGVNFRKCVTTKTAFPAALQDALSAFYFLLEMGYRQENISIMGDSGGAGIVVTLLLYLNRYRFPMPENAVLISPFVDLTSRFDGKGVGEEEEGTLIELDFMNSEMLAMAGYQYCENRPELRGTLLSPARGRLPEGYKFEGLCRCMVVWGDAEVFGLGIRKLVNHLRQAGVKVEAVVGKDEVHDFPIFSKADGSNEFFGREMEFMIEGTELGVCGIVFDWVKLREFGMFSLCHKVLAESMPARNMIVLEKVRFVHMIRKAGESERLAMSLGGRKKFKKRREEAMRATVEQKGYVC

Radius of gyration: 22.72 Å; chains: 1; bounding box: 58×57×60 Å

Organism: NCBI:txid87229

InterPro domains:
  IPR013094 Alpha/beta hydrolase fold-3 [PF07859] (1-214)
  IPR029058 Alpha/Beta hydrolase fold [G3DSA:3.40.50.1820] (1-236)
  IPR029058 Alpha/Beta hydrolase fold [SSF53474] (2-228)
  IPR050300 GDXG lipolytic enzyme [PTHR48081] (1-218)

Foldseek 3Di:
DEFEDDLLADDFQVPFCVVVLCCVQQVDDDDTQPFQGLPDPVRAPPRRLVSVVVSLVVVVVVVDALALDEYEYFECRLLSVQLNLLVCQLVVHRAHQEYEYALYNQQLPDQLCCPDDVSVCSNQLCVLAPDDSVSSNVSLCSNCVNPVVCSRESSRCLNVRHPPSGALAPHHAYEYEAEPSESCVSSSVSNQVRNVVSVHHYHYQYHYSAYGPRVRPDPQCDCRGDVNCVNCVSCVSDPPPPPPPPPPVVVVVPPPDPDPVPPVVVPDDDPPVPVVVVVVVVVVVVVVVVVVVVVVVVVPDPPPVVVVVVVVVVVVCVVPVDDD